Protein AF-A0A1K1T0K4-F1 (afdb_monomer)

pLDDT: mean 79.64, std 15.72, range [30.36, 95.94]

Sequence (184 aa):
MANTVLTMQQIRSILQLLEKGFSYRSIAQELRINRKPVTAYGKRIAESGLSFKELRQLPDAELSKIVYPPTAQAPLPDPERRKALDELIGYMLSELKRTGVTRQLLWEEYKRDNPDGYGYTQFCIFLKAAAKIVNPTMRIVHKPANMVMIDFARDKMSFINKSTENLLNALFWLQFFLLAITAL

Mean predicted aligned error: 16.81 Å

Nearest PDB structures (foldseek):
  1mdm-assembly1_A  TM=4.329E-01  e=1.444E+00  Homo sapiens

Structure (mmCIF, N/CA/C/O backbone):
data_AF-A0A1K1T0K4-F1
#
_entry.id   AF-A0A1K1T0K4-F1
#
loop_
_atom_site.group_PDB
_atom_site.id
_atom_site.type_symbol
_atom_site.label_atom_id
_atom_site.label_alt_id
_atom_site.label_comp_id
_atom_site.label_asym_id
_atom_site.label_entity_id
_atom_site.label_seq_id
_atom_site.pdbx_PDB_ins_code
_atom_site.Cartn_x
_atom_site.Cartn_y
_atom_site.Cartn_z
_atom_site.occupancy
_atom_site.B_iso_or_equiv
_atom_site.auth_seq_id
_atom_site.auth_comp_id
_atom_site.auth_asym_id
_atom_site.auth_atom_id
_atom_site.pdbx_PDB_model_num
ATOM 1 N N . MET A 1 1 ? -9.766 10.930 -1.245 1.00 30.36 1 MET A N 1
ATOM 2 C CA . MET A 1 1 ? -9.506 11.548 0.076 1.00 30.36 1 MET A CA 1
ATOM 3 C C . MET A 1 1 ? -8.658 10.574 0.874 1.00 30.36 1 MET A C 1
ATOM 5 O O . MET A 1 1 ? -9.054 9.420 0.973 1.00 30.36 1 MET A O 1
ATOM 9 N N . ALA A 1 2 ? -7.481 10.979 1.351 1.00 33.22 2 ALA A N 1
ATOM 10 C CA . ALA A 1 2 ? -6.621 10.097 2.135 1.00 33.22 2 ALA A CA 1
ATOM 11 C C . ALA A 1 2 ? -7.288 9.804 3.489 1.00 33.22 2 ALA A C 1
ATOM 13 O O . ALA A 1 2 ? -7.580 10.729 4.244 1.00 33.22 2 ALA A O 1
ATOM 14 N N . ASN A 1 3 ? -7.556 8.531 3.787 1.00 55.25 3 ASN A N 1
ATOM 15 C CA . ASN A 1 3 ? -7.932 8.104 5.133 1.00 55.25 3 ASN A CA 1
ATOM 16 C C . ASN A 1 3 ? -6.690 8.227 6.021 1.00 55.25 3 ASN A C 1
ATOM 18 O O . ASN A 1 3 ? -5.880 7.308 6.093 1.00 55.25 3 ASN A O 1
ATOM 22 N N . THR A 1 4 ? -6.505 9.380 6.661 1.00 65.25 4 THR A N 1
ATOM 23 C CA . THR A 1 4 ? -5.447 9.556 7.657 1.00 65.25 4 THR A CA 1
ATOM 24 C C . THR A 1 4 ? -5.793 8.711 8.878 1.00 65.25 4 THR A C 1
ATOM 26 O O . THR A 1 4 ? -6.743 9.011 9.608 1.00 65.25 4 THR A O 1
ATOM 29 N N . VAL A 1 5 ? -5.050 7.626 9.065 1.00 80.00 5 VAL A N 1
ATOM 30 C CA . VAL A 1 5 ? -5.122 6.780 10.257 1.00 80.00 5 VAL A CA 1
ATOM 31 C C . VAL A 1 5 ? -4.600 7.597 11.446 1.00 80.00 5 VAL A C 1
ATOM 33 O O . VAL A 1 5 ? -3.588 8.283 11.315 1.00 80.00 5 VAL A O 1
ATOM 36 N N . LEU A 1 6 ? -5.315 7.584 12.576 1.00 84.62 6 LEU A N 1
ATOM 37 C CA . LEU A 1 6 ? -4.869 8.287 13.784 1.00 84.62 6 LEU A CA 1
ATOM 38 C C . LEU A 1 6 ? -3.784 7.473 14.476 1.00 84.62 6 LEU A C 1
ATOM 40 O O . LEU A 1 6 ? -3.805 6.247 14.420 1.00 84.62 6 LEU A O 1
ATOM 44 N N . THR A 1 7 ? -2.851 8.147 15.143 1.00 89.56 7 THR A N 1
ATOM 45 C CA . THR A 1 7 ? -1.810 7.452 15.907 1.00 89.56 7 THR A CA 1
ATOM 46 C C . THR A 1 7 ? -2.407 6.778 17.145 1.00 89.56 7 THR A C 1
ATOM 48 O O . THR A 1 7 ? -3.425 7.220 17.683 1.00 89.56 7 THR A O 1
ATOM 51 N N . MET A 1 8 ? -1.751 5.731 17.657 1.00 90.00 8 MET A N 1
ATOM 52 C CA . MET A 1 8 ? -2.208 5.048 18.878 1.00 90.00 8 MET A CA 1
ATOM 53 C C . MET A 1 8 ? -2.276 5.983 20.092 1.00 90.00 8 MET A C 1
ATOM 55 O O . MET A 1 8 ? -3.166 5.851 20.928 1.00 90.00 8 MET A O 1
ATOM 59 N N . GLN A 1 9 ? -1.402 6.991 20.148 1.00 90.31 9 GLN A N 1
ATOM 60 C CA . GLN A 1 9 ? -1.462 8.037 21.170 1.00 90.31 9 GLN A CA 1
ATOM 61 C C . GLN A 1 9 ? -2.759 8.851 21.075 1.00 90.31 9 GLN A C 1
ATOM 63 O O . GLN A 1 9 ? -3.445 9.021 22.079 1.00 90.31 9 GLN A O 1
ATOM 68 N N . GLN A 1 10 ? -3.144 9.286 19.870 1.00 90.81 10 GLN A N 1
ATOM 69 C CA . GLN A 1 10 ? -4.403 10.005 19.654 1.00 90.81 10 GLN A CA 1
ATOM 70 C C . GLN A 1 10 ? -5.616 9.137 20.004 1.00 90.81 10 GLN A C 1
ATOM 72 O O . GLN A 1 10 ? -6.565 9.624 20.613 1.00 90.81 10 GLN A O 1
ATOM 77 N N . ILE A 1 11 ? -5.575 7.846 19.668 1.00 91.06 11 ILE A N 1
ATOM 78 C CA . ILE A 1 11 ? -6.630 6.884 20.014 1.00 91.06 11 ILE A CA 1
ATOM 79 C C . ILE A 1 11 ? -6.764 6.740 21.535 1.00 91.06 11 ILE A C 1
ATOM 81 O O . ILE A 1 11 ? -7.880 6.786 22.053 1.00 91.06 11 ILE A O 1
ATOM 85 N N . ARG A 1 12 ? -5.648 6.642 22.268 1.00 92.06 12 ARG A N 1
ATOM 86 C CA . ARG A 1 12 ? -5.659 6.612 23.739 1.00 92.06 12 ARG A CA 1
ATOM 87 C C . ARG A 1 12 ? -6.231 7.893 24.344 1.00 92.06 12 ARG A C 1
ATOM 89 O O . ARG A 1 12 ? -7.017 7.815 25.284 1.00 92.06 12 ARG A O 1
ATOM 96 N N . SER A 1 13 ? -5.905 9.059 23.787 1.00 92.75 13 SER A N 1
ATOM 97 C CA . SER A 1 13 ? -6.496 10.329 24.228 1.00 92.75 13 SER A CA 1
ATOM 98 C C . SER A 1 13 ? -8.004 10.392 23.962 1.00 92.75 13 SER A C 1
ATOM 100 O O . SER A 1 13 ? -8.753 10.841 24.827 1.00 92.75 13 SER A O 1
ATOM 102 N N . ILE A 1 14 ? -8.471 9.900 22.807 1.00 92.44 14 ILE A N 1
ATOM 103 C CA . ILE A 1 14 ? -9.908 9.778 22.507 1.00 92.44 14 ILE A CA 1
ATOM 104 C C . ILE A 1 14 ? -10.583 8.886 23.552 1.00 92.44 14 ILE A C 1
ATOM 106 O O . ILE A 1 14 ? -11.604 9.277 24.110 1.00 92.44 14 ILE A O 1
ATOM 110 N N . LEU A 1 15 ? -9.999 7.723 23.849 1.00 91.75 15 LEU A N 1
ATOM 111 C CA . LEU A 1 15 ? -10.534 6.780 24.830 1.00 91.75 15 LEU A CA 1
ATOM 112 C C . LEU A 1 15 ? -10.656 7.409 26.224 1.00 91.75 15 LEU A C 1
ATOM 114 O O . LEU A 1 15 ? -11.702 7.300 26.857 1.00 91.75 15 LEU A O 1
ATOM 118 N N . GLN A 1 16 ? -9.627 8.134 26.666 1.00 92.06 16 GLN A N 1
ATOM 119 C CA . GLN A 1 16 ? -9.634 8.824 27.955 1.00 92.06 16 GLN A CA 1
ATOM 120 C C . GLN A 1 16 ? -10.704 9.924 28.033 1.00 92.06 16 GLN A C 1
ATOM 122 O O . GLN A 1 16 ? -11.309 10.131 29.083 1.00 92.06 16 GLN A O 1
ATOM 127 N N . LEU A 1 17 ? -10.939 10.661 26.944 1.00 92.81 17 LEU A N 1
ATOM 128 C CA . LEU A 1 17 ? -11.966 11.704 26.921 1.00 92.81 17 LEU A CA 1
ATOM 129 C C . LEU A 1 17 ? -13.383 11.118 26.834 1.00 92.81 17 LEU A C 1
ATOM 131 O O . LEU A 1 17 ? -14.304 11.678 27.427 1.00 92.81 17 LEU A O 1
ATOM 135 N N . LEU A 1 18 ? -13.556 9.978 26.160 1.00 91.50 18 LEU A N 1
ATOM 136 C CA . LEU A 1 18 ? -14.821 9.239 26.159 1.00 91.50 18 LEU A CA 1
ATOM 137 C C . LEU A 1 18 ? -15.163 8.706 27.553 1.00 91.50 18 LEU A C 1
ATOM 139 O O . LEU A 1 18 ? -16.299 8.861 27.987 1.00 91.50 18 LEU A O 1
ATOM 143 N N . GLU A 1 19 ? -14.178 8.164 28.276 1.00 90.25 19 GLU A N 1
ATOM 144 C CA . GLU A 1 19 ? -14.342 7.717 29.668 1.00 90.25 19 GLU A CA 1
ATOM 145 C C . GLU A 1 19 ? -14.820 8.863 30.581 1.00 90.25 19 GLU A C 1
ATOM 147 O O . GLU A 1 19 ? -15.649 8.662 31.463 1.00 90.25 19 GLU A O 1
ATOM 152 N N . LYS A 1 20 ? -14.354 10.092 30.326 1.00 91.06 20 LYS A N 1
ATOM 153 C CA . LYS A 1 20 ? -14.771 11.305 31.048 1.00 91.06 20 LYS A CA 1
ATOM 154 C C . LYS A 1 20 ? -16.134 11.870 30.609 1.00 91.06 20 LYS A C 1
ATOM 156 O O . LYS A 1 20 ? -16.541 12.909 31.120 1.00 91.06 20 LYS A O 1
ATOM 161 N N . GLY A 1 21 ? -16.823 11.242 29.655 1.00 89.94 21 GLY A N 1
ATOM 162 C CA . GLY A 1 21 ? -18.147 11.670 29.187 1.00 89.94 21 GLY A CA 1
ATOM 163 C C . GLY A 1 21 ? -18.145 12.819 28.171 1.00 89.94 21 GLY A C 1
ATOM 164 O O . GLY A 1 21 ? -19.185 13.439 27.945 1.00 89.94 21 GLY A O 1
ATOM 165 N N . PHE A 1 22 ? -17.010 13.126 27.531 1.00 92.62 22 PHE A N 1
ATOM 166 C CA . PHE A 1 22 ? -16.966 14.168 26.501 1.00 92.62 22 PHE A CA 1
ATOM 167 C C . PHE A 1 22 ? -17.677 13.719 25.218 1.00 92.62 22 PHE A C 1
ATOM 169 O O . PHE A 1 22 ? -17.534 12.589 24.751 1.00 92.62 22 PHE A O 1
ATOM 176 N N . SER A 1 23 ? -18.397 14.646 24.578 1.00 94.00 23 SER A N 1
ATOM 177 C CA . SER A 1 23 ? -19.015 14.383 23.274 1.00 94.00 23 SER A CA 1
ATOM 178 C C . SER A 1 23 ? -17.965 14.263 22.162 1.00 94.00 23 SER A C 1
ATOM 180 O O . SER A 1 23 ? -16.937 14.943 22.189 1.00 94.00 23 SER A O 1
ATOM 182 N N . TYR A 1 24 ? -18.258 13.501 21.100 1.00 93.19 24 TYR A N 1
ATOM 183 C CA . TYR A 1 24 ? -17.362 13.382 19.934 1.00 93.19 24 TYR A CA 1
ATOM 184 C C . TYR A 1 24 ? -16.964 14.737 19.328 1.00 93.19 24 TYR A C 1
ATOM 186 O O . TYR A 1 24 ? -15.874 14.877 18.775 1.00 93.19 24 TYR A O 1
ATOM 194 N N . ARG A 1 25 ? -17.847 15.745 19.417 1.00 92.94 25 ARG A N 1
ATOM 195 C CA . ARG A 1 25 ? -17.560 17.112 18.961 1.00 92.94 25 ARG A CA 1
ATOM 196 C C . ARG A 1 25 ? -16.506 17.780 19.842 1.00 92.94 25 ARG A C 1
ATOM 198 O O . ARG A 1 25 ? -15.573 18.360 19.299 1.00 92.94 25 ARG A O 1
ATOM 205 N N . SER A 1 26 ? -16.652 17.677 21.161 1.00 93.25 26 SER A N 1
ATOM 206 C CA . SER A 1 26 ? -15.704 18.258 22.112 1.00 93.25 26 SER A CA 1
ATOM 207 C C . SER A 1 26 ? -14.331 17.600 21.999 1.00 93.25 26 SER A C 1
ATOM 209 O O . SER A 1 26 ? -13.324 18.291 21.975 1.00 93.25 26 SER A O 1
ATOM 211 N N . ILE A 1 27 ? -14.289 16.275 21.830 1.00 93.56 27 ILE A N 1
ATOM 212 C CA . ILE A 1 27 ? -13.041 15.516 21.656 1.00 93.56 27 ILE A CA 1
ATOM 213 C C . ILE A 1 27 ? -12.293 15.952 20.392 1.00 93.56 27 ILE A C 1
ATOM 215 O O . ILE A 1 27 ? -11.080 16.143 20.414 1.00 93.56 27 ILE A O 1
ATOM 219 N N . ALA A 1 28 ? -13.015 16.126 19.283 1.00 93.88 28 ALA A N 1
ATOM 220 C CA . ALA A 1 28 ? -12.428 16.585 18.028 1.00 93.88 28 ALA A CA 1
ATOM 221 C C . ALA A 1 28 ? -11.815 17.991 18.154 1.00 93.88 28 ALA A C 1
ATOM 223 O O . ALA A 1 28 ? -10.744 18.243 17.603 1.00 93.88 28 ALA A O 1
ATOM 224 N N . GLN A 1 29 ? -12.474 18.887 18.898 1.00 93.50 29 GLN A N 1
ATOM 225 C CA . GLN A 1 29 ? -11.962 20.230 19.176 1.00 93.50 29 GLN A CA 1
ATOM 226 C C . GLN A 1 29 ? -10.725 20.193 20.080 1.00 93.50 29 GLN A C 1
ATOM 228 O O . GLN A 1 29 ? -9.717 20.802 19.730 1.00 93.50 29 GLN A O 1
ATOM 233 N N . GLU A 1 30 ? -10.777 19.429 21.172 1.00 93.44 30 GLU A N 1
ATOM 234 C CA . GLU A 1 30 ? -9.692 19.317 22.154 1.00 93.44 30 GLU A CA 1
ATOM 235 C C . GLU A 1 30 ? -8.409 18.758 21.526 1.00 93.44 30 GLU A C 1
ATOM 237 O O . GLU A 1 30 ? -7.325 19.318 21.670 1.00 93.44 30 GLU A O 1
ATOM 242 N N . LEU A 1 31 ? -8.538 17.678 20.751 1.00 91.50 31 LEU A N 1
ATOM 243 C CA . LEU A 1 31 ? -7.397 17.018 20.118 1.00 91.50 31 LEU A CA 1
ATOM 244 C C . LEU A 1 31 ? -6.979 17.671 18.793 1.00 91.50 31 LEU A C 1
ATOM 246 O O . LEU A 1 31 ? -5.977 17.264 18.209 1.00 91.50 31 LEU A O 1
ATOM 250 N N . ARG A 1 32 ? -7.736 18.665 18.304 1.00 92.12 32 ARG A N 1
ATOM 251 C CA . ARG A 1 32 ? -7.562 19.296 16.981 1.00 92.12 32 ARG A CA 1
ATOM 252 C C . ARG A 1 32 ? -7.540 18.275 15.834 1.00 92.12 32 ARG A C 1
ATOM 254 O O . ARG A 1 32 ? -6.759 18.383 14.891 1.00 92.12 32 ARG A O 1
ATOM 261 N N . ILE A 1 33 ? -8.417 17.274 15.914 1.00 89.69 33 ILE A N 1
ATOM 262 C CA . ILE A 1 33 ? -8.562 16.198 14.923 1.00 89.69 33 ILE A CA 1
ATOM 263 C C . ILE A 1 33 ? -9.910 16.350 14.210 1.00 89.69 33 ILE A C 1
ATOM 265 O O . ILE A 1 33 ? -10.893 16.822 14.778 1.00 89.69 33 ILE A O 1
ATOM 269 N N . ASN A 1 34 ? -9.996 15.913 12.952 1.00 88.50 34 ASN A N 1
ATOM 270 C CA . ASN A 1 34 ? -11.269 15.848 12.236 1.00 88.50 34 ASN A CA 1
ATOM 271 C C . ASN A 1 34 ? -12.310 15.004 13.015 1.00 88.50 34 ASN A C 1
ATOM 273 O O . ASN A 1 34 ? -12.012 13.921 13.513 1.00 88.50 34 ASN A O 1
ATOM 277 N N . ARG A 1 35 ? -13.568 15.457 13.076 1.00 88.38 35 ARG A N 1
ATOM 278 C CA . ARG A 1 35 ? -14.660 14.761 13.784 1.00 88.38 35 ARG A CA 1
ATOM 279 C C . ARG A 1 35 ? -14.962 13.366 13.227 1.00 88.38 35 ARG A C 1
ATOM 281 O O . ARG A 1 35 ? -15.396 12.489 13.975 1.00 88.38 35 ARG A O 1
ATOM 288 N N . LYS A 1 36 ? -14.771 13.157 11.919 1.00 89.56 36 LYS A N 1
ATOM 289 C CA . LYS A 1 36 ? -15.080 11.883 11.246 1.00 89.56 36 LYS A CA 1
ATOM 290 C C . LYS A 1 36 ? -14.335 10.689 11.867 1.00 89.56 36 LYS A C 1
ATOM 292 O O . LYS A 1 36 ? -15.023 9.770 12.309 1.00 89.56 36 LYS A O 1
ATOM 297 N N . PRO A 1 37 ? -12.989 10.685 11.966 1.00 88.31 37 PRO A N 1
ATOM 298 C CA . PRO A 1 37 ? -12.267 9.582 12.596 1.00 88.31 37 PRO A CA 1
ATOM 299 C C . PRO A 1 37 ? -12.617 9.421 14.079 1.00 88.31 37 PRO A C 1
ATOM 301 O O . PRO A 1 37 ? -12.832 8.297 14.508 1.00 88.31 37 PRO A O 1
ATOM 304 N N . VAL A 1 38 ? -12.784 10.510 14.842 1.00 90.62 38 VAL A N 1
ATOM 305 C CA . VAL A 1 38 ? -13.202 10.436 16.260 1.00 90.62 38 VAL A CA 1
ATOM 306 C C . VAL A 1 38 ? -14.530 9.690 16.411 1.00 90.62 38 VAL A C 1
ATOM 308 O O . VAL A 1 38 ? -14.661 8.813 17.258 1.00 90.62 38 VAL A O 1
ATOM 311 N N . THR A 1 39 ? -15.500 9.996 15.546 1.00 90.88 39 THR A N 1
ATOM 312 C CA . THR A 1 39 ? -16.809 9.330 15.546 1.00 90.88 39 THR A CA 1
ATOM 313 C C . THR A 1 39 ? -16.685 7.857 15.147 1.00 90.88 39 THR A C 1
ATOM 315 O O . THR A 1 39 ? -17.318 7.004 15.757 1.00 90.88 39 THR A O 1
ATOM 318 N N . ALA A 1 40 ? -15.865 7.543 14.138 1.00 88.81 40 ALA A N 1
ATOM 319 C CA . ALA A 1 40 ? -15.651 6.171 13.681 1.00 88.81 40 ALA A CA 1
ATOM 320 C C . ALA A 1 40 ? -14.993 5.294 14.760 1.00 88.81 40 ALA A C 1
ATOM 322 O O . ALA A 1 40 ? -15.470 4.196 15.030 1.00 88.81 40 ALA A O 1
ATOM 323 N N . TYR A 1 41 ? -13.938 5.790 15.410 1.00 89.31 41 TYR A N 1
ATOM 324 C CA . TYR A 1 41 ? -13.260 5.064 16.485 1.00 89.31 41 TYR A CA 1
ATOM 325 C C . TYR A 1 41 ? -14.118 4.961 17.743 1.00 89.31 41 TYR A C 1
ATOM 327 O O . TYR A 1 41 ? -14.173 3.898 18.348 1.00 89.31 41 TYR A O 1
ATOM 335 N N . GLY A 1 42 ? -14.845 6.024 18.099 1.00 89.06 42 GLY A N 1
ATOM 336 C CA . GLY A 1 42 ? -15.781 5.995 19.220 1.00 89.06 42 GLY A CA 1
ATOM 337 C C . GLY A 1 42 ? -16.890 4.954 19.047 1.00 89.06 42 GLY A C 1
ATOM 338 O O . GLY A 1 42 ? -17.230 4.271 20.008 1.00 89.06 42 GLY A O 1
ATOM 339 N N . LYS A 1 43 ? -17.410 4.787 17.824 1.00 89.31 43 LYS A N 1
ATOM 340 C CA . LYS A 1 43 ? -18.374 3.723 17.510 1.00 89.31 43 LYS A CA 1
ATOM 341 C C . LYS A 1 43 ? -17.767 2.330 17.648 1.00 89.31 43 LYS A C 1
ATOM 343 O O . LYS A 1 43 ? -18.365 1.498 18.309 1.00 89.31 43 LYS A O 1
ATOM 348 N N . ARG A 1 44 ? -16.562 2.098 17.121 1.00 87.31 44 ARG A N 1
ATOM 349 C CA . ARG A 1 44 ? -15.883 0.794 17.247 1.00 87.31 44 ARG A CA 1
ATOM 350 C C . ARG A 1 44 ? -15.559 0.416 18.684 1.00 87.31 44 ARG A C 1
ATOM 352 O O . ARG A 1 44 ? -15.691 -0.740 19.060 1.00 87.31 44 ARG A O 1
ATOM 359 N N . ILE A 1 45 ? -15.159 1.396 19.492 1.00 88.31 45 ILE A N 1
ATOM 360 C CA . ILE A 1 45 ? -14.953 1.199 20.928 1.00 88.31 45 ILE A CA 1
ATOM 361 C C . ILE A 1 45 ? -16.265 0.748 21.583 1.00 88.31 45 ILE A C 1
ATOM 363 O O . ILE A 1 45 ? -16.258 -0.226 22.327 1.00 88.31 45 ILE A O 1
ATOM 367 N N . ALA A 1 46 ? -17.393 1.385 21.253 1.00 86.50 46 ALA A N 1
ATOM 368 C CA . ALA A 1 46 ? -18.703 0.976 21.762 1.00 86.50 46 ALA A CA 1
ATOM 369 C C . ALA A 1 46 ? -19.147 -0.409 21.244 1.00 86.50 46 ALA A C 1
ATOM 371 O O . ALA A 1 46 ? -19.681 -1.205 22.008 1.00 86.50 46 ALA A O 1
ATOM 372 N N . GLU A 1 47 ? -18.889 -0.718 19.971 1.00 86.38 47 GLU A N 1
ATOM 373 C CA . GLU A 1 47 ? -19.195 -2.011 19.338 1.00 86.38 47 GLU A CA 1
ATOM 374 C C . GLU A 1 47 ? -18.343 -3.163 19.894 1.00 86.38 47 GLU A C 1
ATO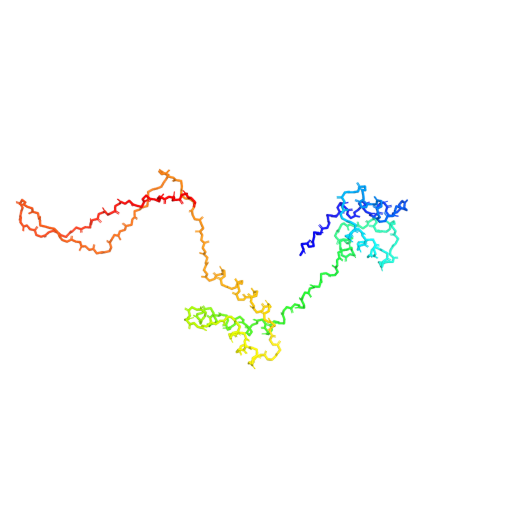M 376 O O . GLU A 1 47 ? -18.771 -4.313 19.840 1.00 86.38 47 GLU A O 1
ATOM 381 N N . SER A 1 48 ? -17.164 -2.876 20.459 1.00 83.88 48 SER A N 1
ATOM 382 C CA . SER A 1 48 ? -16.297 -3.899 21.056 1.00 83.88 48 SER A CA 1
ATOM 383 C C . SER A 1 48 ? -16.888 -4.559 22.307 1.00 83.88 48 SER A C 1
ATOM 385 O O . SER A 1 48 ? -16.440 -5.635 22.689 1.00 83.88 48 SER A O 1
ATOM 387 N N . GLY A 1 49 ? -17.872 -3.922 22.958 1.00 82.38 49 GLY A N 1
ATOM 388 C CA . GLY A 1 49 ? -18.505 -4.421 24.184 1.00 82.38 49 GLY A CA 1
ATOM 389 C C . GLY A 1 49 ? -17.604 -4.423 25.426 1.00 82.38 49 GLY A C 1
ATOM 390 O O . GLY A 1 49 ? -18.067 -4.795 26.501 1.00 82.38 49 GLY A O 1
ATOM 391 N N . LEU A 1 50 ? -16.344 -3.996 25.302 1.00 85.38 50 LEU A N 1
ATOM 392 C CA . LEU A 1 50 ? -15.383 -3.927 26.400 1.00 85.38 50 LEU A CA 1
ATOM 393 C C . LEU A 1 50 ? -15.568 -2.648 27.217 1.00 85.38 50 LEU A C 1
ATOM 395 O O . LEU A 1 50 ? -15.872 -1.574 26.690 1.00 85.38 50 LEU A O 1
ATOM 399 N N . SER A 1 51 ? -15.329 -2.746 28.521 1.00 86.38 51 SER A N 1
ATOM 400 C CA . SER A 1 51 ? -15.336 -1.579 29.396 1.00 86.38 51 SER A CA 1
ATOM 401 C C . SER A 1 51 ? -14.125 -0.677 29.125 1.00 86.38 51 SER A C 1
ATOM 403 O O . SER A 1 51 ? -13.044 -1.127 28.736 1.00 86.38 51 SER A O 1
ATOM 405 N N . PHE A 1 52 ? -14.261 0.626 29.396 1.00 86.00 52 PHE A N 1
ATOM 406 C CA . PHE A 1 52 ? -13.150 1.577 29.246 1.00 86.00 52 PHE A CA 1
ATOM 407 C C . PHE A 1 52 ? -11.913 1.196 30.079 1.00 86.00 52 PHE A C 1
ATOM 409 O O . PHE A 1 52 ? -10.785 1.443 29.649 1.00 86.00 52 PHE A O 1
ATOM 416 N N . LYS A 1 53 ? -12.111 0.553 31.240 1.00 84.81 53 LYS A N 1
ATOM 417 C CA . LYS A 1 53 ? -11.020 0.070 32.098 1.00 84.81 53 LYS A CA 1
ATOM 418 C C . LYS A 1 53 ? -10.225 -1.053 31.436 1.00 84.81 53 LYS A C 1
ATOM 420 O O . LYS A 1 53 ? -8.999 -1.002 31.458 1.00 84.81 53 LYS A O 1
ATOM 425 N N . GLU A 1 54 ? -10.907 -2.018 30.825 1.00 85.56 54 GLU A N 1
ATOM 426 C CA . GLU A 1 54 ? -10.270 -3.130 30.110 1.00 85.56 54 GLU A CA 1
ATOM 427 C C . GLU A 1 54 ? -9.488 -2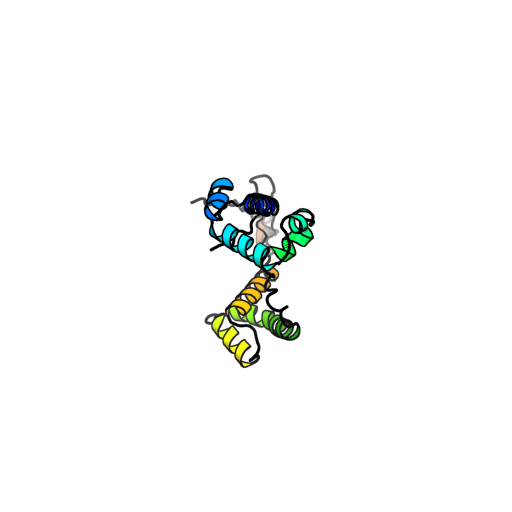.613 28.903 1.00 85.56 54 GLU A C 1
ATOM 429 O O . GLU A 1 54 ? -8.302 -2.896 28.763 1.00 85.56 54 GLU A O 1
ATOM 434 N N . LEU A 1 55 ? -10.102 -1.747 28.091 1.00 85.94 55 LEU A N 1
ATOM 435 C CA . LEU A 1 55 ? -9.459 -1.186 26.901 1.00 85.94 55 LEU A CA 1
ATOM 436 C C . LEU A 1 55 ? -8.192 -0.375 27.211 1.00 85.94 55 LEU A C 1
ATOM 438 O O . LEU A 1 55 ? -7.277 -0.315 26.390 1.00 85.94 55 LEU A O 1
ATOM 442 N N . ARG A 1 56 ? -8.123 0.257 28.387 1.00 85.44 56 ARG A N 1
ATOM 443 C CA . ARG A 1 56 ? -6.958 1.037 28.823 1.00 85.44 56 ARG A CA 1
ATOM 444 C C . ARG A 1 56 ? -5.789 0.163 29.276 1.00 85.44 56 ARG A C 1
ATOM 446 O O . ARG A 1 56 ? -4.645 0.607 29.184 1.00 85.44 56 ARG A O 1
ATOM 453 N N . GLN A 1 57 ? -6.071 -1.040 29.771 1.00 88.12 57 GLN A N 1
ATOM 454 C CA . GLN A 1 57 ? -5.049 -2.008 30.173 1.00 88.12 57 GLN A CA 1
ATOM 455 C C . GLN A 1 57 ? -4.462 -2.764 28.979 1.00 88.12 57 GLN A C 1
ATOM 457 O O . GLN A 1 57 ? -3.367 -3.313 29.092 1.00 88.12 57 GLN A O 1
ATOM 462 N N . LEU A 1 58 ? -5.147 -2.755 27.831 1.00 88.56 58 LEU A N 1
ATOM 463 C CA . LEU A 1 58 ? -4.652 -3.418 26.633 1.00 88.56 58 LEU A CA 1
ATOM 464 C C . LEU A 1 58 ? -3.358 -2.767 26.105 1.00 88.56 58 LEU A C 1
ATOM 466 O O . LEU A 1 58 ? -3.239 -1.531 26.032 1.00 88.56 58 LEU A O 1
ATOM 470 N N . PRO A 1 59 ? -2.390 -3.586 25.657 1.00 90.06 59 PRO A N 1
ATOM 471 C CA . PRO A 1 59 ? -1.246 -3.092 24.911 1.00 90.06 59 PRO A CA 1
ATOM 472 C C . PRO A 1 59 ? -1.700 -2.496 23.571 1.00 90.06 59 PRO A C 1
ATOM 474 O O . PRO A 1 59 ? -2.713 -2.896 22.992 1.00 90.06 59 PRO A O 1
ATOM 477 N N . ASP A 1 60 ? -0.912 -1.564 23.026 1.00 87.62 60 ASP A N 1
ATOM 478 C CA . ASP A 1 60 ? -1.245 -0.876 21.767 1.00 87.62 60 ASP A CA 1
ATOM 479 C C . ASP A 1 60 ? -1.459 -1.853 20.594 1.00 87.62 60 ASP A C 1
ATOM 481 O O . ASP A 1 60 ? -2.289 -1.615 19.715 1.00 87.62 60 ASP A O 1
ATOM 485 N N . ALA A 1 61 ? -0.758 -2.991 20.604 1.00 84.44 61 ALA A N 1
ATOM 48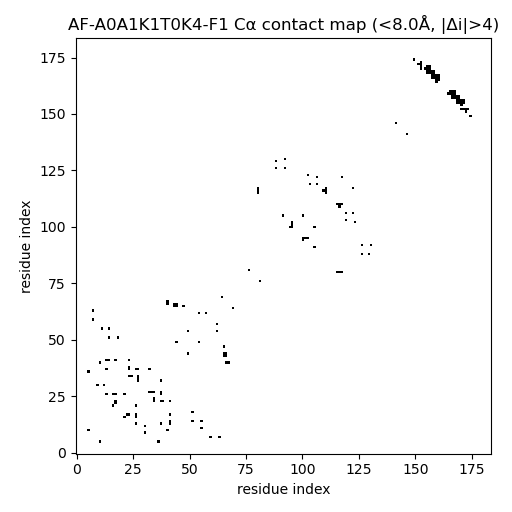6 C CA . ALA A 1 61 ? -0.899 -4.057 19.613 1.00 84.44 61 ALA A CA 1
ATOM 487 C C . ALA A 1 61 ? -2.265 -4.766 19.650 1.00 84.44 61 ALA A C 1
ATOM 489 O O . ALA A 1 61 ? -2.723 -5.261 18.623 1.00 84.44 61 ALA A O 1
ATOM 490 N N . GLU A 1 62 ? -2.927 -4.823 20.803 1.00 85.69 62 GLU A N 1
ATOM 491 C CA . GLU A 1 62 ? -4.254 -5.436 20.938 1.00 85.69 62 GLU A CA 1
ATOM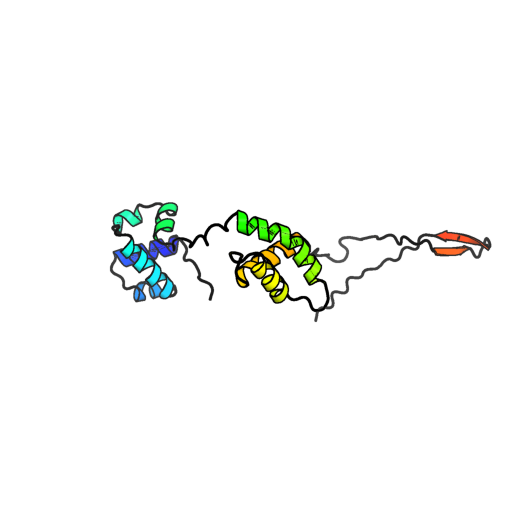 492 C C . GLU A 1 62 ? -5.354 -4.401 20.733 1.00 85.69 62 GLU A C 1
ATOM 494 O O . GLU A 1 62 ? -6.292 -4.639 19.974 1.00 85.69 62 GLU A O 1
ATOM 499 N N . LEU A 1 63 ? -5.181 -3.202 21.298 1.00 87.12 63 LEU A N 1
ATOM 500 C CA . LEU A 1 63 ? -6.107 -2.090 21.097 1.00 87.12 63 LEU A CA 1
ATOM 501 C C . LEU A 1 63 ? -6.233 -1.717 19.611 1.00 87.12 63 LEU A C 1
ATOM 503 O O . LEU A 1 63 ? -7.329 -1.462 19.115 1.00 87.12 63 LEU A O 1
ATOM 507 N N . SER A 1 64 ? -5.121 -1.732 18.873 1.00 87.00 64 SER A N 1
ATOM 508 C CA . SER A 1 64 ? -5.118 -1.475 17.429 1.00 87.00 64 SER A CA 1
ATOM 509 C C . SER A 1 64 ? -5.980 -2.466 16.639 1.00 87.00 64 SER A C 1
ATOM 511 O O . SER A 1 64 ? -6.665 -2.042 15.711 1.00 87.00 64 SER A O 1
ATOM 513 N N . LYS A 1 65 ? -6.022 -3.750 17.020 1.00 83.50 65 LYS A N 1
ATOM 514 C CA . LYS A 1 65 ? -6.859 -4.767 16.352 1.00 83.50 65 LYS A CA 1
ATOM 515 C C . LYS A 1 65 ? -8.356 -4.502 16.516 1.00 83.50 65 LYS A C 1
ATOM 517 O O . LYS A 1 65 ? -9.128 -4.860 15.636 1.00 83.50 65 LYS A O 1
ATOM 522 N N . ILE A 1 66 ? -8.746 -3.882 17.628 1.00 82.94 66 ILE A N 1
ATOM 523 C CA . ILE A 1 66 ? -10.140 -3.548 17.949 1.00 82.94 66 ILE A CA 1
ATOM 524 C C . ILE A 1 66 ? -10.554 -2.242 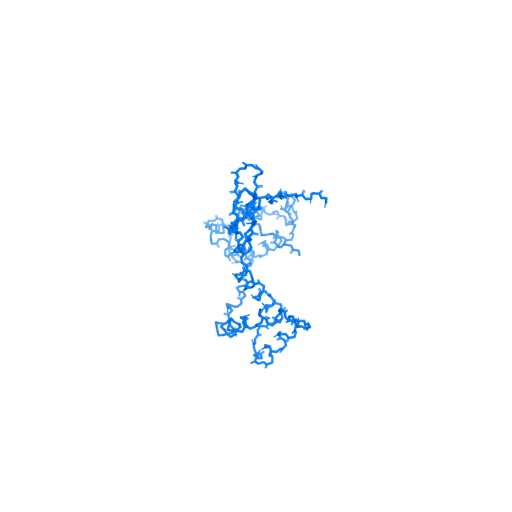17.257 1.00 82.94 66 ILE A C 1
ATOM 526 O O . ILE A 1 66 ? -11.652 -2.115 16.721 1.00 82.94 66 ILE A O 1
ATOM 530 N N . VAL A 1 67 ? -9.674 -1.239 17.298 1.00 83.50 67 VAL A N 1
ATOM 531 C CA . VAL A 1 67 ? -10.014 0.141 16.932 1.00 83.50 67 VAL A CA 1
ATOM 532 C C . VAL A 1 67 ? -9.810 0.413 15.441 1.00 83.50 67 VAL A C 1
ATOM 534 O O . VAL A 1 67 ? -10.584 1.161 14.824 1.00 83.50 67 VAL A O 1
ATOM 537 N N . TYR A 1 68 ? -8.790 -0.178 14.819 1.00 81.50 68 TYR A N 1
ATOM 538 C CA . TYR A 1 68 ? -8.644 -0.072 13.374 1.00 81.50 68 TYR A CA 1
ATOM 539 C C . TYR A 1 68 ? -9.760 -0.836 12.671 1.00 81.50 68 TYR A C 1
ATOM 541 O O . TYR A 1 68 ? -10.341 -1.755 13.247 1.00 81.50 68 TYR A O 1
ATOM 549 N N . PRO A 1 69 ? -10.122 -0.437 11.433 1.00 68.25 69 PRO A N 1
ATOM 550 C CA . PRO A 1 69 ? -10.997 -1.285 10.647 1.00 68.25 69 PRO A CA 1
ATOM 551 C C . PRO A 1 69 ? -10.350 -2.670 10.660 1.00 68.25 69 PRO A C 1
ATOM 553 O O . PRO A 1 69 ? -9.111 -2.713 10.583 1.00 68.25 69 PRO A O 1
ATOM 556 N N . PRO A 1 70 ? -11.127 -3.774 10.688 1.00 61.19 70 PRO A N 1
ATOM 557 C CA . PRO A 1 70 ? -10.615 -5.001 10.109 1.00 61.19 70 PRO A CA 1
ATOM 558 C C . PRO A 1 70 ? -10.024 -4.519 8.805 1.00 61.19 70 PRO A C 1
ATOM 560 O O . PRO A 1 70 ? -10.729 -3.879 8.012 1.00 61.19 70 PRO A O 1
ATOM 563 N N . THR A 1 71 ? -8.701 -4.635 8.663 1.00 53.78 71 THR A N 1
ATOM 564 C CA . THR A 1 71 ? -8.120 -4.406 7.355 1.00 53.78 71 THR A CA 1
ATOM 565 C C . THR A 1 71 ? -8.976 -5.338 6.535 1.00 53.78 71 THR A C 1
ATOM 567 O O . THR A 1 71 ? -9.017 -6.532 6.845 1.00 53.78 71 THR A O 1
ATOM 570 N N . ALA A 1 72 ? -9.795 -4.794 5.632 1.00 46.84 72 ALA A N 1
ATOM 571 C CA . ALA A 1 72 ? -10.309 -5.598 4.559 1.00 46.84 72 ALA A CA 1
ATOM 572 C C . ALA A 1 72 ? -9.000 -6.012 3.913 1.00 46.84 72 ALA A C 1
ATOM 574 O O . ALA A 1 72 ? -8.399 -5.250 3.156 1.00 46.84 72 ALA A O 1
ATOM 575 N N . GLN A 1 73 ? -8.452 -7.126 4.401 1.00 45.00 73 GLN A N 1
ATOM 576 C CA . GLN A 1 73 ? -7.472 -7.912 3.727 1.00 45.00 73 GLN A CA 1
ATOM 577 C C . GLN A 1 73 ? -8.261 -8.156 2.468 1.00 45.00 73 GLN A C 1
ATOM 579 O O . GLN A 1 73 ? -9.222 -8.927 2.481 1.00 45.00 73 GLN A O 1
ATOM 584 N N . ALA A 1 74 ? -8.010 -7.310 1.461 1.00 49.69 74 ALA A N 1
ATOM 585 C CA . ALA A 1 74 ? -8.526 -7.536 0.136 1.00 49.69 74 ALA A CA 1
ATOM 586 C C . ALA A 1 74 ? -8.249 -9.020 -0.057 1.00 49.69 74 ALA A C 1
ATOM 588 O O . ALA A 1 74 ? -7.090 -9.385 0.193 1.00 49.69 74 ALA A O 1
ATOM 589 N N . PRO A 1 75 ? -9.300 -9.843 -0.260 1.00 50.53 75 PRO A N 1
ATOM 590 C CA . PRO A 1 75 ? -9.206 -11.289 -0.132 1.00 50.53 75 PRO A CA 1
ATOM 591 C C . PRO A 1 75 ? -7.885 -11.696 -0.743 1.00 50.53 75 PRO A C 1
ATOM 593 O O . PRO A 1 75 ? -7.623 -11.268 -1.875 1.00 50.53 75 PRO A O 1
ATOM 596 N N . LEU A 1 76 ? -7.022 -12.317 0.082 1.00 55.84 76 LEU A N 1
ATOM 597 C CA . LEU A 1 76 ? -5.654 -12.675 -0.295 1.00 55.84 76 LEU A CA 1
ATOM 598 C C . LEU A 1 76 ? -5.724 -13.117 -1.749 1.00 55.84 76 LEU A C 1
ATOM 600 O O . LEU A 1 76 ? -6.525 -14.016 -2.017 1.00 55.84 76 LEU A O 1
ATOM 604 N N . PRO A 1 77 ? -5.054 -12.397 -2.675 1.00 59.44 77 PRO A N 1
ATOM 605 C CA . PRO A 1 77 ? -5.285 -12.590 -4.093 1.00 59.44 77 PRO A CA 1
ATOM 606 C C . PRO A 1 77 ? -5.166 -14.076 -4.356 1.00 59.44 77 PRO A C 1
ATOM 608 O O . PRO A 1 77 ? -4.128 -14.657 -4.038 1.00 59.44 77 PRO A O 1
ATOM 611 N N . ASP A 1 78 ? -6.271 -14.661 -4.817 1.00 75.38 78 ASP A N 1
ATOM 612 C CA . ASP A 1 78 ? -6.384 -16.085 -5.082 1.00 75.38 78 ASP A CA 1
ATOM 613 C C . ASP A 1 78 ? -5.098 -16.523 -5.801 1.00 75.38 78 ASP A C 1
ATOM 615 O O . ASP A 1 78 ? -4.772 -15.950 -6.853 1.00 75.38 78 ASP A O 1
ATOM 619 N N . PRO A 1 79 ? -4.290 -17.407 -5.186 1.00 78.12 79 PRO A N 1
ATOM 620 C CA . PRO A 1 79 ? -2.936 -17.668 -5.648 1.00 78.12 79 PRO A CA 1
ATOM 621 C C . PRO A 1 79 ? -2.926 -18.191 -7.084 1.00 78.12 79 PRO A C 1
ATOM 623 O O . PRO A 1 79 ? -1.984 -17.904 -7.820 1.00 78.12 79 PRO A O 1
ATOM 626 N N . GLU A 1 80 ? -3.982 -18.883 -7.512 1.00 83.00 80 GLU A N 1
ATOM 627 C CA . GLU A 1 80 ? -4.131 -19.352 -8.889 1.00 83.00 80 GLU A CA 1
ATOM 628 C C . GLU A 1 80 ? -4.419 -18.192 -9.841 1.00 83.00 80 GLU A C 1
ATOM 630 O O . GLU A 1 80 ? -3.720 -18.006 -10.837 1.00 83.00 80 GLU A O 1
ATOM 635 N N . ARG A 1 81 ? -5.361 -17.316 -9.477 1.00 84.88 81 ARG A N 1
ATOM 636 C CA . ARG A 1 81 ? -5.681 -16.107 -10.249 1.00 84.88 81 ARG A CA 1
ATOM 637 C C . ARG A 1 81 ? -4.486 -15.177 -10.390 1.00 84.88 81 ARG A C 1
ATOM 639 O O . ARG A 1 81 ? -4.323 -14.512 -11.414 1.00 84.88 81 ARG A O 1
ATOM 646 N N . ARG A 1 82 ? -3.662 -15.082 -9.341 1.00 86.38 82 ARG A N 1
ATOM 647 C CA . ARG A 1 82 ? -2.444 -14.276 -9.368 1.00 86.38 82 ARG A CA 1
ATOM 648 C C . ARG A 1 82 ? -1.395 -14.872 -10.304 1.00 86.38 82 ARG A C 1
ATOM 650 O O . ARG A 1 82 ? -0.869 -14.125 -11.122 1.00 86.38 82 ARG A O 1
ATOM 657 N N . LYS A 1 83 ? -1.153 -16.183 -10.230 1.00 86.81 83 LYS A N 1
ATOM 658 C CA . LYS A 1 83 ? -0.234 -16.884 -11.139 1.00 86.81 83 LYS A CA 1
ATOM 659 C C . LYS A 1 83 ? -0.643 -16.726 -12.603 1.00 86.81 83 LYS A C 1
ATOM 661 O O . LYS A 1 83 ? 0.187 -16.318 -13.404 1.00 86.81 83 LYS A O 1
ATOM 666 N N . ALA A 1 84 ? -1.924 -16.930 -12.918 1.00 87.50 84 ALA A N 1
ATOM 667 C CA . ALA A 1 84 ? -2.445 -16.782 -14.278 1.00 87.50 84 ALA A CA 1
ATOM 668 C C . ALA A 1 84 ? -2.205 -15.375 -14.855 1.00 87.50 84 ALA A C 1
ATOM 670 O O . ALA A 1 84 ? -1.862 -15.222 -16.024 1.00 87.50 84 ALA A O 1
ATOM 671 N N . LEU A 1 85 ? -2.345 -14.325 -14.034 1.00 90.25 85 LEU A N 1
ATOM 672 C CA . LEU A 1 85 ? -1.994 -12.972 -14.464 1.00 90.25 85 LEU A CA 1
ATOM 673 C C . LEU A 1 85 ? -0.477 -12.809 -14.634 1.00 90.25 85 LEU A C 1
ATOM 675 O O . LEU A 1 85 ? -0.047 -12.251 -15.638 1.00 90.25 85 LEU A O 1
ATOM 679 N N . ASP A 1 86 ? 0.324 -13.267 -13.669 1.00 88.75 86 ASP A N 1
ATOM 680 C CA . ASP A 1 86 ? 1.781 -13.090 -13.677 1.00 88.75 86 ASP A CA 1
ATOM 681 C C . ASP A 1 86 ? 2.449 -13.762 -14.897 1.00 88.75 86 ASP A C 1
ATOM 683 O O . ASP A 1 86 ? 3.387 -13.196 -15.460 1.00 88.75 86 ASP A O 1
ATOM 687 N N . GLU A 1 87 ? 1.926 -14.898 -15.370 1.00 90.38 87 GLU A N 1
ATOM 688 C CA . GLU A 1 87 ? 2.372 -15.558 -16.610 1.00 90.38 87 GLU A CA 1
ATOM 689 C C . GLU A 1 87 ? 2.127 -14.693 -17.861 1.00 90.38 87 GLU A C 1
ATOM 691 O O . GLU A 1 87 ? 2.961 -14.640 -18.767 1.00 90.38 87 GLU A O 1
ATOM 696 N N . LEU A 1 88 ? 1.018 -13.948 -17.891 1.00 91.44 88 LEU A N 1
ATOM 697 C CA . LEU A 1 88 ? 0.635 -13.086 -19.013 1.00 91.44 88 LEU A CA 1
ATOM 698 C C . LEU A 1 88 ? 1.286 -11.696 -18.967 1.00 91.44 88 LEU A C 1
ATOM 700 O O . LEU A 1 88 ? 1.362 -11.013 -19.992 1.00 91.44 88 LEU A O 1
ATOM 704 N N . ILE A 1 89 ? 1.780 -11.257 -17.804 1.00 91.25 89 ILE A N 1
ATOM 705 C CA . ILE A 1 89 ? 2.354 -9.915 -17.613 1.00 91.25 89 ILE A CA 1
ATOM 706 C C . ILE A 1 89 ? 3.496 -9.636 -18.596 1.00 91.25 89 ILE A C 1
ATOM 708 O O . ILE A 1 89 ? 3.574 -8.529 -19.132 1.00 91.25 89 ILE A O 1
ATOM 712 N N . GLY A 1 90 ? 4.372 -10.613 -18.848 1.00 90.44 90 GLY A N 1
ATOM 713 C CA . GLY A 1 90 ? 5.493 -10.445 -19.779 1.00 90.44 90 GLY A CA 1
ATOM 714 C C . GLY A 1 90 ? 5.021 -10.096 -21.192 1.00 90.44 90 GLY A C 1
ATOM 715 O O . GLY A 1 90 ? 5.478 -9.109 -21.772 1.00 90.44 90 GLY A O 1
ATOM 716 N N . TYR A 1 91 ? 4.044 -10.854 -21.693 1.00 92.25 91 TYR A N 1
ATOM 717 C CA . TYR A 1 91 ? 3.398 -10.626 -22.985 1.00 92.25 91 TYR A CA 1
ATOM 718 C C . TYR A 1 91 ? 2.684 -9.267 -23.036 1.00 92.25 91 TYR A C 1
ATOM 720 O O . TYR A 1 91 ? 2.880 -8.484 -23.962 1.00 92.25 91 TYR A O 1
ATOM 728 N N . MET A 1 92 ? 1.916 -8.927 -22.000 1.00 93.25 92 MET A N 1
ATOM 729 C CA . MET A 1 92 ? 1.182 -7.659 -21.947 1.00 93.25 92 MET A CA 1
ATOM 730 C C . MET A 1 92 ? 2.116 -6.444 -21.954 1.00 93.25 92 MET A C 1
ATOM 732 O O . MET A 1 92 ? 1.821 -5.432 -22.590 1.00 93.25 92 MET A O 1
ATOM 736 N N . LEU A 1 93 ? 3.260 -6.522 -21.264 1.00 91.50 93 LEU A N 1
ATOM 737 C CA . LEU A 1 93 ? 4.251 -5.446 -21.253 1.00 91.50 93 LEU A CA 1
ATOM 738 C C . LEU A 1 93 ? 4.960 -5.277 -22.603 1.00 91.50 93 LEU A C 1
ATOM 740 O O . LEU A 1 93 ? 5.327 -4.148 -22.937 1.00 91.50 93 LEU A O 1
ATOM 744 N N . SER A 1 94 ? 5.169 -6.350 -23.376 1.00 90.75 94 SER A N 1
ATOM 745 C CA . SER A 1 94 ? 5.703 -6.228 -24.738 1.00 90.75 94 SER A CA 1
ATOM 746 C C . SER A 1 94 ? 4.657 -5.688 -25.707 1.00 90.75 94 SER A C 1
ATOM 748 O O . SER A 1 94 ? 4.966 -4.794 -26.493 1.00 90.75 94 SER A O 1
ATOM 750 N N . GLU A 1 95 ? 3.417 -6.161 -25.606 1.00 92.31 95 GLU A N 1
ATOM 751 C CA . GLU A 1 95 ? 2.314 -5.758 -26.479 1.00 92.31 95 GLU A CA 1
ATOM 752 C C . GLU A 1 95 ? 1.945 -4.278 -26.282 1.00 92.31 95 GLU A C 1
ATOM 754 O O . GLU A 1 95 ? 1.736 -3.556 -27.254 1.00 92.31 95 GLU A O 1
ATOM 759 N N . LEU A 1 96 ? 2.019 -3.760 -25.047 1.00 91.56 96 LEU A N 1
ATOM 760 C CA . LEU A 1 96 ? 1.836 -2.330 -24.750 1.00 91.56 96 LEU A CA 1
ATOM 761 C C . LEU A 1 96 ? 2.856 -1.393 -25.423 1.00 91.56 96 LEU A C 1
ATOM 763 O O . LEU A 1 96 ? 2.663 -0.177 -25.389 1.00 91.56 96 LEU A O 1
ATOM 767 N N . LYS A 1 97 ? 3.949 -1.910 -25.999 1.00 87.88 97 LYS A N 1
ATOM 768 C CA . LYS A 1 97 ? 4.907 -1.098 -26.771 1.00 87.88 97 LYS A CA 1
ATOM 769 C C . LYS A 1 97 ? 4.470 -0.898 -28.225 1.00 87.88 97 LYS A C 1
ATOM 771 O O . LYS A 1 97 ? 5.043 -0.050 -28.907 1.00 87.88 97 LYS A O 1
ATOM 776 N N . ARG A 1 98 ? 3.499 -1.674 -28.716 1.00 90.50 98 ARG A N 1
ATOM 777 C CA . ARG A 1 98 ? 2.999 -1.590 -30.092 1.00 90.50 98 ARG A CA 1
ATOM 778 C C . ARG A 1 98 ? 1.989 -0.455 -30.234 1.00 90.50 98 ARG A C 1
ATOM 780 O O . ARG A 1 98 ? 1.240 -0.130 -29.315 1.00 90.50 98 ARG A O 1
ATOM 787 N N . THR A 1 99 ? 1.962 0.155 -31.412 1.00 88.88 99 THR A N 1
ATOM 788 C CA . THR A 1 99 ? 1.015 1.222 -31.741 1.00 88.88 99 THR A CA 1
ATOM 789 C C . THR A 1 99 ? -0.418 0.686 -31.768 1.00 88.88 99 THR A C 1
ATOM 791 O O . THR A 1 99 ? -0.691 -0.356 -32.354 1.00 88.88 99 THR A O 1
ATOM 794 N N . GLY A 1 100 ? -1.343 1.402 -31.122 1.00 87.62 100 GLY A N 1
ATOM 795 C CA . GLY A 1 100 ? -2.770 1.048 -31.087 1.00 87.62 100 GLY A CA 1
ATOM 796 C C . GLY A 1 100 ? -3.188 0.074 -29.978 1.00 87.62 100 GLY A C 1
ATOM 797 O O . GLY A 1 100 ? -4.384 -0.094 -29.757 1.00 87.62 100 GLY A O 1
ATOM 798 N N . VAL A 1 101 ? -2.247 -0.515 -29.231 1.00 93.06 101 VAL A N 1
ATOM 799 C CA . VAL A 1 101 ? -2.569 -1.402 -28.102 1.00 93.06 101 VAL A CA 1
ATOM 800 C C . VAL A 1 101 ? -2.871 -0.579 -26.851 1.00 93.06 101 VAL A C 1
ATOM 802 O O . VAL A 1 101 ? -2.096 0.292 -26.450 1.00 93.06 101 VAL A O 1
ATOM 805 N N . THR A 1 102 ? -3.993 -0.875 -26.192 1.00 93.38 102 THR A N 1
ATOM 806 C CA . THR A 1 102 ? -4.389 -0.220 -24.938 1.00 93.38 102 THR A CA 1
ATOM 807 C C . THR A 1 102 ? -4.467 -1.219 -23.787 1.00 93.38 102 THR A C 1
ATOM 809 O O . THR A 1 102 ? -4.701 -2.410 -23.978 1.00 93.38 102 THR A O 1
ATOM 812 N N . ARG A 1 103 ? -4.317 -0.727 -22.549 1.00 93.69 103 ARG A N 1
ATOM 813 C CA . ARG A 1 103 ? -4.508 -1.558 -21.344 1.00 93.69 103 ARG A CA 1
ATOM 814 C C . ARG A 1 103 ? -5.916 -2.130 -21.243 1.00 93.69 103 ARG A C 1
ATOM 816 O O . ARG A 1 103 ? -6.084 -3.187 -20.652 1.00 93.69 103 ARG A O 1
ATOM 823 N N . GLN A 1 104 ? -6.905 -1.405 -21.762 1.00 94.56 104 GLN A N 1
ATOM 824 C CA . GLN A 1 104 ? -8.286 -1.858 -21.773 1.00 94.56 104 GLN A CA 1
ATOM 825 C C . GLN A 1 104 ? -8.450 -3.058 -22.706 1.00 94.56 104 GLN A C 1
ATOM 827 O O . GLN A 1 104 ? -8.987 -4.067 -22.272 1.00 94.56 104 GLN A O 1
ATOM 832 N N . LEU A 1 105 ? -7.894 -2.985 -23.917 1.00 94.31 105 LEU A N 1
ATOM 833 C CA . LEU A 1 105 ? -7.921 -4.086 -24.881 1.00 94.31 105 LEU A CA 1
ATOM 834 C C . LEU A 1 105 ? -7.259 -5.358 -24.320 1.00 94.31 105 LEU A C 1
ATOM 836 O O . LEU A 1 105 ? -7.869 -6.420 -24.310 1.00 94.31 105 LEU A O 1
ATOM 840 N N . LEU A 1 106 ? -6.065 -5.233 -23.733 1.00 94.69 106 LEU A N 1
ATOM 841 C CA . LEU A 1 106 ? -5.383 -6.369 -23.093 1.00 94.69 106 LEU A CA 1
ATOM 842 C C . LEU A 1 106 ? -6.144 -6.926 -21.881 1.00 94.69 106 LEU A C 1
ATOM 844 O O . LEU A 1 106 ? -6.066 -8.115 -21.581 1.00 94.69 106 LEU A O 1
ATOM 848 N N . TRP A 1 107 ? -6.865 -6.070 -21.153 1.00 95.94 107 TRP A N 1
ATOM 849 C CA . TRP A 1 107 ? -7.712 -6.514 -20.052 1.00 95.94 107 TRP A CA 1
ATOM 850 C C . TRP A 1 107 ? -8.953 -7.261 -20.552 1.00 95.94 107 TRP A C 1
ATOM 852 O O . TRP A 1 107 ? -9.333 -8.255 -19.940 1.00 95.94 107 TRP A O 1
ATOM 862 N N . GLU A 1 108 ? -9.571 -6.812 -21.645 1.00 94.44 108 GLU A N 1
ATOM 863 C CA . GLU A 1 108 ? -10.712 -7.488 -22.271 1.00 94.44 108 GLU A CA 1
ATOM 864 C C . GLU A 1 108 ? -10.318 -8.890 -22.759 1.00 94.44 108 GLU A C 1
ATOM 866 O O . GLU A 1 108 ? -11.023 -9.856 -22.467 1.00 94.44 108 GLU A O 1
ATOM 871 N N . GLU A 1 109 ? -9.150 -9.029 -23.393 1.00 93.25 109 GLU A N 1
ATOM 872 C CA . GLU A 1 109 ? -8.573 -10.326 -23.778 1.00 93.25 109 GLU A CA 1
ATOM 873 C C . GLU A 1 109 ? -8.327 -11.225 -22.558 1.00 93.25 109 GLU A C 1
ATOM 875 O O . GLU A 1 109 ? -8.812 -12.355 -22.503 1.00 93.25 109 GLU A O 1
ATOM 880 N N . TYR A 1 110 ? -7.659 -10.695 -21.528 1.00 93.44 110 TYR A N 1
ATOM 881 C CA . TYR A 1 110 ? -7.432 -11.409 -20.270 1.00 93.44 110 TYR A CA 1
ATOM 882 C C . TYR A 1 110 ? -8.738 -11.886 -19.628 1.00 93.44 110 TYR A C 1
ATOM 884 O O . TYR A 1 110 ? -8.813 -13.015 -19.146 1.00 93.44 110 TYR A O 1
ATOM 892 N N . LYS A 1 111 ? -9.765 -11.031 -19.606 1.00 93.25 111 LYS A N 1
ATOM 893 C CA . LYS A 1 111 ? -11.045 -11.308 -18.949 1.00 93.25 111 LYS A CA 1
ATOM 894 C C . LYS A 1 111 ? -11.892 -12.312 -19.727 1.00 93.25 111 LYS A C 1
ATOM 896 O O . LYS A 1 111 ? -12.651 -13.051 -19.104 1.00 93.25 111 LYS A O 1
ATOM 901 N N . ARG A 1 112 ? -11.747 -12.364 -21.054 1.00 92.44 112 ARG A N 1
ATOM 902 C CA . ARG A 1 112 ? -12.377 -13.383 -21.901 1.00 92.44 112 ARG A CA 1
ATOM 903 C C . ARG A 1 112 ? -11.860 -14.780 -21.564 1.00 92.44 112 ARG A C 1
ATOM 905 O O . ARG A 1 112 ? -12.659 -15.699 -21.420 1.00 92.44 112 ARG A O 1
ATOM 912 N N . ASP A 1 113 ? -10.549 -14.907 -21.391 1.00 90.00 113 ASP A N 1
ATOM 913 C CA . ASP A 1 113 ? -9.908 -16.198 -21.129 1.00 90.00 113 ASP A CA 1
ATOM 914 C C . ASP A 1 113 ? -9.912 -16.542 -19.623 1.00 90.00 113 ASP A C 1
ATOM 916 O O . ASP A 1 113 ? -9.770 -17.699 -19.239 1.00 90.00 113 ASP A O 1
ATOM 920 N N . ASN A 1 114 ? -10.144 -15.543 -18.759 1.00 88.88 114 ASN A N 1
ATOM 921 C CA . ASN A 1 114 ? -10.255 -15.685 -17.306 1.00 88.88 114 ASN A CA 1
ATOM 922 C C . ASN A 1 114 ? -11.544 -15.015 -16.790 1.00 88.88 114 ASN A C 1
ATOM 924 O O . ASN A 1 114 ? -11.478 -13.903 -16.246 1.00 88.88 114 ASN A O 1
ATOM 928 N N . PRO A 1 115 ? -12.716 -15.673 -16.890 1.00 87.50 115 PRO A N 1
ATOM 929 C CA . PRO A 1 115 ? -13.993 -15.106 -16.447 1.00 87.50 115 PRO A CA 1
ATOM 930 C C . PRO A 1 115 ? -13.989 -14.676 -14.974 1.00 87.50 115 PRO A C 1
ATOM 932 O O . PRO A 1 115 ? -14.513 -13.613 -14.641 1.00 87.50 115 PRO A O 1
ATOM 935 N N . ASP A 1 116 ? -13.281 -15.407 -14.109 1.00 87.69 116 ASP A N 1
ATOM 936 C CA . ASP A 1 116 ? -13.097 -15.081 -12.685 1.00 87.69 116 ASP A CA 1
ATOM 937 C C . ASP A 1 116 ? -11.861 -14.204 -12.403 1.00 87.69 116 ASP A C 1
ATOM 939 O O . ASP A 1 116 ? -11.538 -13.891 -11.256 1.00 87.69 116 ASP A O 1
ATOM 943 N N . GLY A 1 117 ? -11.175 -13.752 -13.455 1.00 86.94 117 GLY A N 1
ATOM 944 C CA . GLY A 1 117 ? -9.974 -12.925 -13.391 1.00 86.94 117 GLY A CA 1
ATOM 945 C C . GLY A 1 117 ? -10.190 -11.541 -12.769 1.00 86.94 117 GLY A C 1
ATOM 946 O O . GLY A 1 117 ? -11.313 -11.094 -12.512 1.00 86.94 117 GLY A O 1
ATOM 947 N N . TYR A 1 118 ? -9.095 -10.822 -12.535 1.00 90.88 118 TYR A N 1
ATOM 948 C CA . TYR A 1 118 ? -9.122 -9.489 -11.929 1.00 90.88 118 TYR A CA 1
ATOM 949 C C . TYR A 1 118 ? -9.952 -8.466 -12.721 1.00 90.88 118 TYR A C 1
ATOM 951 O O . TYR A 1 118 ? -9.941 -8.419 -13.954 1.00 90.88 118 TYR A O 1
ATOM 959 N N . GLY A 1 119 ? -10.643 -7.586 -11.992 1.00 90.62 119 GLY A N 1
ATOM 960 C CA . GLY A 1 119 ? -11.282 -6.413 -12.587 1.00 90.62 119 GLY A CA 1
ATOM 961 C C . GLY A 1 119 ? -10.250 -5.406 -13.106 1.00 90.62 119 GLY A C 1
ATOM 962 O O . GLY A 1 119 ? -9.101 -5.392 -12.657 1.00 90.62 119 GLY A O 1
ATOM 963 N N . TYR A 1 120 ? -10.672 -4.522 -14.013 1.00 92.50 120 TYR A N 1
ATOM 964 C CA . TYR A 1 120 ? -9.789 -3.586 -14.724 1.00 92.50 120 TYR A CA 1
ATOM 965 C C . TYR A 1 120 ? -8.860 -2.777 -13.802 1.00 92.50 120 TYR A C 1
ATOM 967 O O . TYR A 1 120 ? -7.666 -2.624 -14.069 1.00 92.50 120 TYR A O 1
ATOM 975 N N . THR A 1 121 ? -9.378 -2.289 -12.671 1.00 90.69 121 THR A N 1
ATOM 976 C CA . THR A 1 121 ? -8.589 -1.512 -11.706 1.00 90.69 121 THR A CA 1
ATOM 977 C C . THR A 1 121 ? -7.459 -2.336 -11.090 1.00 90.69 121 THR A C 1
ATOM 979 O O . THR A 1 121 ? -6.322 -1.871 -11.035 1.00 90.69 121 THR A O 1
ATOM 982 N N . GLN A 1 122 ? -7.751 -3.563 -10.647 1.00 90.12 122 GLN A N 1
ATOM 983 C CA . GLN A 1 122 ? -6.758 -4.465 -10.055 1.00 90.12 122 GLN A CA 1
ATOM 984 C C . GLN A 1 122 ? -5.723 -4.895 -11.097 1.00 90.12 122 GLN A C 1
ATOM 986 O O . GLN A 1 122 ? -4.525 -4.826 -10.831 1.00 90.12 122 GLN A O 1
ATOM 991 N N . PHE A 1 123 ? -6.178 -5.231 -12.305 1.00 92.81 123 PHE A N 1
ATOM 992 C CA . PHE A 1 123 ? -5.319 -5.521 -13.449 1.00 92.81 123 PHE A CA 1
ATOM 993 C C . PHE A 1 123 ? -4.305 -4.393 -13.702 1.00 92.81 123 PHE A C 1
ATOM 995 O O . PHE A 1 123 ? -3.097 -4.626 -13.730 1.00 92.81 123 PHE A O 1
ATOM 1002 N N . CYS A 1 124 ? -4.773 -3.142 -13.785 1.00 91.88 124 CYS A N 1
ATOM 1003 C CA . CYS A 1 124 ? -3.898 -1.986 -13.988 1.00 91.88 124 CYS A CA 1
ATOM 1004 C C . CYS A 1 124 ? -2.896 -1.783 -12.841 1.00 91.88 124 CYS A C 1
ATOM 1006 O O . CYS A 1 124 ? -1.766 -1.357 -13.089 1.00 91.88 124 CYS A O 1
ATOM 1008 N N . ILE A 1 125 ? -3.292 -2.062 -11.592 1.00 91.44 125 ILE A N 1
ATOM 1009 C CA . ILE A 1 125 ? -2.398 -1.979 -10.427 1.00 91.44 125 ILE A CA 1
ATOM 1010 C C . ILE A 1 125 ? -1.257 -2.991 -10.565 1.00 91.44 125 ILE A C 1
ATOM 1012 O O . ILE A 1 125 ? -0.092 -2.606 -10.429 1.00 91.44 125 ILE A O 1
ATOM 1016 N N . PHE A 1 126 ? -1.570 -4.251 -10.870 1.00 90.62 126 PHE A N 1
ATOM 1017 C CA . PHE A 1 126 ? -0.567 -5.306 -11.021 1.00 90.62 126 PHE A CA 1
ATOM 1018 C C . PHE A 1 126 ? 0.352 -5.064 -12.216 1.00 90.62 126 PHE A C 1
ATOM 1020 O O . PHE A 1 126 ? 1.572 -5.108 -12.062 1.00 90.62 126 PHE A O 1
ATOM 1027 N N . LEU A 1 127 ? -0.204 -4.684 -13.367 1.00 91.12 127 LEU A N 1
ATOM 1028 C CA . LEU A 1 127 ? 0.578 -4.383 -14.564 1.00 91.12 127 LEU A CA 1
ATOM 1029 C C . LEU A 1 127 ? 1.539 -3.203 -14.340 1.00 91.12 127 LEU A C 1
ATOM 1031 O O . LEU A 1 127 ? 2.696 -3.238 -14.756 1.00 91.12 127 LEU A O 1
ATOM 1035 N N . LYS A 1 128 ? 1.096 -2.164 -13.618 1.00 89.25 128 LYS A N 1
ATOM 1036 C CA . LYS A 1 128 ? 1.951 -1.028 -13.241 1.00 89.25 128 LYS A CA 1
ATOM 1037 C C . LYS A 1 128 ? 3.047 -1.431 -12.255 1.00 89.25 128 LYS A C 1
ATOM 1039 O O . LYS A 1 128 ? 4.157 -0.910 -12.349 1.00 89.25 128 LYS A O 1
ATOM 1044 N N . ALA A 1 129 ? 2.743 -2.306 -11.297 1.00 88.25 129 ALA A N 1
ATOM 1045 C CA . ALA A 1 129 ? 3.734 -2.817 -10.356 1.00 88.25 129 ALA A CA 1
ATOM 1046 C C . ALA A 1 129 ? 4.813 -3.633 -11.084 1.00 88.25 129 ALA A C 1
ATOM 1048 O O . ALA A 1 129 ? 5.997 -3.385 -10.871 1.00 88.25 129 ALA A O 1
ATOM 1049 N N . ALA A 1 130 ? 4.416 -4.511 -12.007 1.00 87.06 130 ALA A N 1
ATOM 1050 C CA . ALA A 1 130 ? 5.343 -5.291 -12.818 1.00 87.06 130 ALA A CA 1
ATOM 1051 C C . ALA A 1 130 ? 6.211 -4.419 -13.739 1.00 87.06 130 ALA A C 1
ATOM 1053 O O . ALA A 1 130 ? 7.423 -4.605 -13.799 1.00 87.06 130 ALA A O 1
ATOM 1054 N N . ALA A 1 131 ? 5.633 -3.399 -14.384 1.00 85.62 131 ALA A N 1
ATOM 1055 C CA . ALA A 1 131 ? 6.384 -2.483 -15.246 1.00 85.62 131 ALA A CA 1
ATOM 1056 C C . ALA A 1 131 ? 7.546 -1.775 -14.518 1.00 85.62 131 ALA A C 1
ATOM 1058 O O . ALA A 1 131 ? 8.589 -1.522 -15.120 1.00 85.62 131 ALA A O 1
ATOM 1059 N N . LYS A 1 132 ? 7.388 -1.470 -13.221 1.00 81.44 132 LYS A N 1
ATOM 1060 C CA . LYS A 1 132 ? 8.452 -0.860 -12.402 1.00 81.44 132 LYS A CA 1
ATOM 1061 C C . LYS A 1 132 ? 9.629 -1.799 -12.148 1.00 81.44 132 LYS A C 1
ATOM 1063 O O . LYS A 1 132 ? 10.744 -1.321 -11.985 1.00 81.44 132 LYS A O 1
ATOM 1068 N N . ILE A 1 133 ? 9.371 -3.103 -12.075 1.00 77.56 133 ILE A N 1
ATOM 1069 C CA . ILE A 1 133 ? 10.403 -4.120 -11.846 1.00 77.56 133 ILE A CA 1
ATOM 1070 C C . ILE A 1 133 ? 11.231 -4.306 -13.120 1.00 77.56 133 ILE A C 1
ATOM 1072 O O . ILE A 1 133 ? 12.450 -4.411 -13.048 1.00 77.56 133 ILE A O 1
ATOM 1076 N N . VAL A 1 134 ? 10.573 -4.298 -14.284 1.00 70.00 134 VAL A N 1
ATOM 1077 C CA . VAL A 1 134 ? 11.217 -4.548 -15.584 1.00 70.00 134 VAL A CA 1
ATOM 1078 C C . VAL A 1 134 ? 12.081 -3.373 -16.055 1.00 70.00 134 VAL A C 1
ATOM 1080 O O . VAL A 1 134 ? 13.115 -3.600 -16.673 1.00 70.00 134 VAL A O 1
ATOM 1083 N N . ASN A 1 135 ? 11.706 -2.128 -15.742 1.00 63.09 135 ASN A N 1
ATOM 1084 C CA . ASN A 1 135 ? 12.473 -0.933 -16.116 1.00 63.09 135 ASN A CA 1
ATOM 1085 C C . ASN A 1 135 ? 12.933 -0.154 -14.871 1.00 63.09 135 ASN A C 1
ATOM 1087 O O . ASN A 1 135 ? 12.351 0.890 -14.551 1.00 63.09 135 ASN A O 1
ATOM 1091 N N . PRO A 1 136 ? 13.967 -0.625 -14.152 1.00 6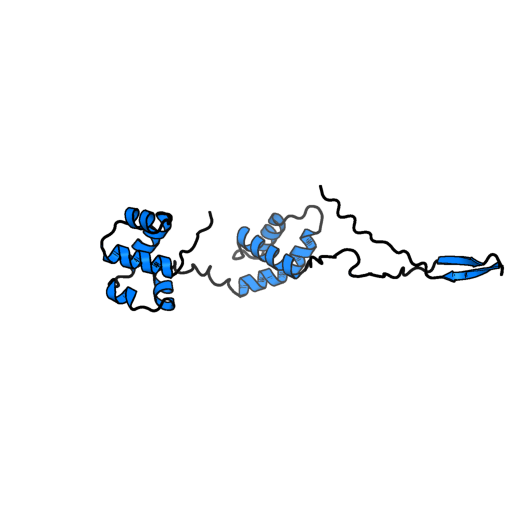4.31 136 PRO A N 1
ATOM 1092 C CA . PRO A 1 136 ? 14.524 0.117 -13.033 1.00 64.31 136 PRO A CA 1
ATOM 1093 C C . PRO A 1 136 ? 15.244 1.368 -13.551 1.00 64.31 136 PRO A C 1
ATOM 1095 O O . PRO A 1 136 ? 16.361 1.309 -14.057 1.00 64.31 136 PRO A O 1
ATOM 1098 N N . THR A 1 137 ? 14.615 2.534 -13.423 1.00 64.50 137 THR A N 1
ATOM 1099 C CA . THR A 1 137 ? 15.277 3.817 -13.682 1.00 64.50 137 THR A CA 1
ATOM 1100 C C . THR A 1 137 ? 15.962 4.297 -12.407 1.00 64.50 137 THR A C 1
ATOM 1102 O O . THR A 1 137 ? 15.286 4.633 -11.431 1.00 64.50 137 THR A O 1
ATOM 1105 N N . MET A 1 138 ? 17.292 4.364 -12.409 1.00 70.38 138 MET A N 1
ATOM 1106 C CA . MET A 1 138 ? 18.060 4.995 -11.337 1.00 70.38 138 MET A CA 1
ATOM 1107 C C . MET A 1 138 ? 18.355 6.446 -11.714 1.00 70.38 138 MET A C 1
ATOM 1109 O O . MET A 1 138 ? 19.000 6.716 -12.724 1.00 70.38 138 MET A O 1
ATOM 1113 N N . ARG A 1 139 ? 17.903 7.399 -10.895 1.00 69.00 139 ARG A N 1
ATOM 1114 C CA . ARG A 1 139 ? 18.317 8.796 -11.043 1.00 69.00 139 ARG A CA 1
ATOM 1115 C C . ARG A 1 139 ? 19.706 8.957 -10.431 1.00 69.00 139 ARG A C 1
ATOM 1117 O O . ARG A 1 139 ? 19.829 9.017 -9.211 1.00 69.00 139 ARG A O 1
ATOM 1124 N N . ILE A 1 140 ? 20.731 9.047 -11.272 1.00 74.44 140 ILE A N 1
ATOM 1125 C CA . ILE A 1 140 ? 22.089 9.377 -10.833 1.00 74.44 140 ILE A CA 1
ATOM 1126 C C . ILE A 1 140 ? 22.220 10.901 -10.818 1.00 74.44 140 ILE A C 1
ATOM 1128 O O . ILE A 1 140 ? 22.009 11.572 -11.826 1.00 74.44 140 ILE A O 1
ATOM 1132 N N . VAL A 1 141 ? 22.511 11.466 -9.648 1.00 79.56 141 VAL A N 1
ATOM 1133 C CA . VAL A 1 141 ? 22.746 12.905 -9.502 1.00 79.56 141 VAL A CA 1
ATOM 1134 C C . VAL A 1 141 ? 24.234 13.169 -9.703 1.00 79.56 141 VAL A C 1
ATOM 1136 O O . VAL A 1 141 ? 25.049 12.795 -8.862 1.00 79.56 141 VAL A O 1
ATOM 1139 N N . HIS A 1 142 ? 24.588 13.828 -10.806 1.00 74.94 142 HIS A N 1
ATOM 1140 C CA . HIS A 1 142 ? 25.966 14.227 -11.088 1.00 74.94 142 HIS A CA 1
ATOM 1141 C C . HIS A 1 142 ? 26.227 15.635 -10.558 1.00 74.94 142 HIS A C 1
ATOM 1143 O O . HIS A 1 142 ? 25.611 16.603 -11.003 1.00 74.94 142 HIS A O 1
ATOM 1149 N N . LYS A 1 143 ?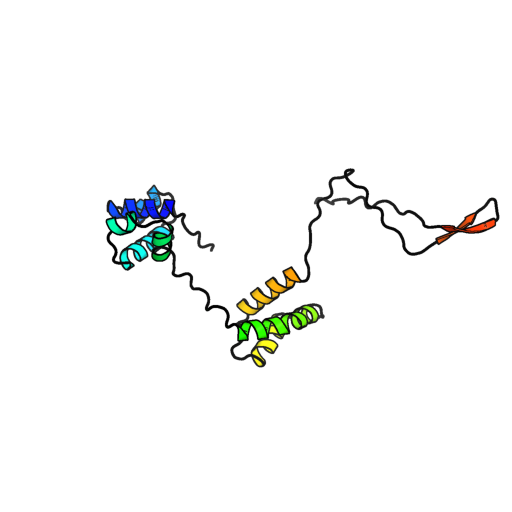 27.158 15.756 -9.607 1.00 81.94 143 LYS A N 1
ATOM 1150 C CA . LYS A 1 143 ? 27.738 17.055 -9.250 1.00 81.94 143 LYS A CA 1
ATOM 1151 C C . LYS A 1 143 ? 28.785 17.427 -10.313 1.00 81.94 143 LYS A C 1
ATOM 1153 O O . LYS A 1 143 ? 29.628 16.576 -10.612 1.00 81.94 143 LYS A O 1
ATOM 1158 N N . PRO A 1 144 ? 28.755 18.648 -10.881 1.00 78.19 144 PRO A N 1
ATOM 1159 C CA . PRO A 1 144 ? 29.759 19.092 -11.848 1.00 78.19 144 PRO A CA 1
ATOM 1160 C C . PRO A 1 144 ? 31.181 18.922 -11.299 1.00 78.19 144 PRO A C 1
ATOM 1162 O O . PRO A 1 144 ? 31.399 19.120 -10.108 1.00 78.19 144 PRO A O 1
ATOM 1165 N N . ALA A 1 145 ? 32.128 18.546 -12.162 1.00 79.25 145 ALA A N 1
ATOM 1166 C CA . ALA A 1 145 ? 33.552 18.359 -11.847 1.00 79.25 145 ALA A CA 1
ATOM 1167 C C . ALA A 1 145 ? 33.914 17.292 -10.782 1.00 79.25 145 ALA A C 1
ATOM 1169 O O . ALA A 1 145 ? 35.095 17.101 -10.510 1.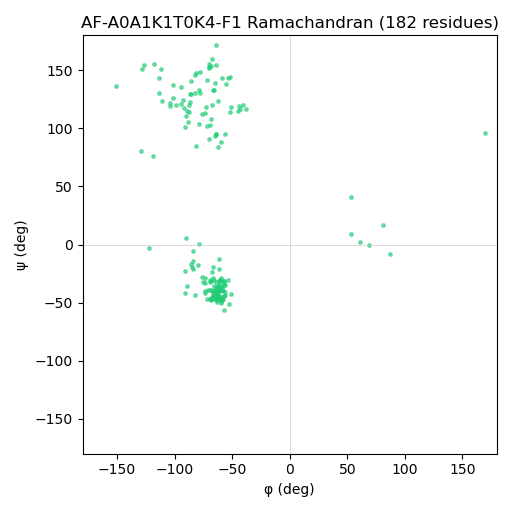00 79.25 145 ALA A O 1
ATOM 1170 N N . ASN A 1 146 ? 32.954 16.544 -10.223 1.00 77.50 146 ASN A N 1
ATOM 1171 C CA . ASN A 1 146 ? 33.246 15.481 -9.246 1.00 77.50 146 ASN A CA 1
ATOM 1172 C C . ASN A 1 146 ? 33.620 14.129 -9.874 1.00 77.50 146 ASN A C 1
ATOM 1174 O O . ASN A 1 146 ? 34.194 13.281 -9.196 1.00 77.50 146 ASN A O 1
ATOM 1178 N N . MET A 1 147 ? 33.248 13.885 -11.132 1.00 72.69 147 MET A N 1
ATOM 1179 C CA . MET A 1 147 ? 33.535 12.634 -11.834 1.00 72.69 147 MET A CA 1
ATOM 1180 C C . MET A 1 147 ? 33.664 12.899 -13.331 1.00 72.69 147 MET A C 1
ATOM 1182 O O . MET A 1 147 ? 32.844 13.615 -13.906 1.00 72.69 147 MET A O 1
ATOM 1186 N N . VAL A 1 148 ? 34.675 12.294 -13.953 1.00 77.88 148 VAL A N 1
ATOM 1187 C CA . VAL A 1 148 ? 34.848 12.274 -15.406 1.00 77.88 148 VAL A CA 1
ATOM 1188 C C . VAL A 1 148 ? 34.442 10.894 -15.906 1.00 77.88 148 VAL A C 1
ATOM 1190 O O . VAL A 1 148 ? 34.987 9.888 -15.459 1.00 77.88 148 VAL A O 1
ATOM 1193 N N . MET A 1 149 ? 33.467 10.854 -16.811 1.00 72.75 149 MET A N 1
ATOM 1194 C CA . MET A 1 149 ? 33.059 9.635 -17.505 1.00 72.75 149 MET A CA 1
ATOM 1195 C C . MET A 1 149 ? 33.658 9.651 -18.904 1.00 72.75 149 MET A C 1
ATOM 1197 O O . MET A 1 149 ? 33.490 10.620 -19.642 1.00 72.75 149 MET A O 1
ATOM 1201 N N . ILE A 1 150 ? 34.375 8.583 -19.230 1.00 74.06 150 ILE A N 1
ATOM 1202 C CA . ILE A 1 150 ? 35.036 8.382 -20.513 1.00 74.06 150 ILE A CA 1
ATOM 1203 C C . ILE A 1 150 ? 34.287 7.250 -21.206 1.00 74.06 150 ILE A C 1
ATOM 1205 O O . ILE A 1 150 ? 34.185 6.163 -20.639 1.00 74.06 150 ILE A O 1
ATOM 1209 N N . ASP A 1 151 ? 33.778 7.504 -22.409 1.00 73.25 151 ASP A N 1
ATOM 1210 C CA . ASP A 1 151 ? 33.202 6.468 -23.265 1.00 73.25 151 ASP A CA 1
ATOM 1211 C C . ASP A 1 151 ? 34.062 6.287 -24.520 1.00 73.25 151 ASP A C 1
ATOM 1213 O O . ASP A 1 151 ? 34.635 7.248 -25.042 1.00 73.25 151 ASP A O 1
ATOM 1217 N N . PHE A 1 152 ? 34.181 5.046 -24.985 1.00 67.62 152 PHE A N 1
ATOM 1218 C CA . PHE A 1 152 ? 34.999 4.694 -26.139 1.00 67.62 152 PHE A CA 1
ATOM 1219 C C . PHE A 1 152 ? 34.119 4.571 -27.377 1.00 67.62 152 PHE A C 1
ATOM 1221 O O . PHE A 1 152 ? 33.254 3.699 -27.463 1.00 67.62 152 PHE A O 1
ATOM 1228 N N . ALA A 1 153 ? 34.398 5.391 -28.390 1.00 68.12 153 ALA A N 1
ATOM 1229 C CA . ALA A 1 153 ? 33.844 5.164 -29.715 1.00 68.12 153 ALA A CA 1
ATOM 1230 C C . ALA A 1 153 ? 34.362 3.815 -30.248 1.00 68.12 153 ALA A C 1
ATOM 1232 O O . ALA A 1 153 ? 35.569 3.571 -30.296 1.00 68.12 153 ALA A O 1
ATOM 1233 N N . ARG A 1 154 ? 33.440 2.917 -30.615 1.00 60.44 154 ARG A N 1
ATOM 1234 C CA . ARG A 1 154 ? 33.777 1.573 -31.115 1.00 60.44 154 ARG A CA 1
ATOM 1235 C C . ARG A 1 154 ? 34.433 1.612 -32.495 1.00 60.44 154 ARG A C 1
ATOM 1237 O O . ARG A 1 154 ? 35.265 0.758 -32.799 1.00 60.44 154 ARG A O 1
ATOM 1244 N N . ASP A 1 155 ? 34.070 2.607 -33.298 1.00 70.06 155 ASP A N 1
ATOM 1245 C CA . ASP A 1 155 ? 34.559 2.759 -34.661 1.00 70.06 155 ASP A CA 1
ATOM 1246 C C . ASP A 1 155 ? 35.894 3.505 -34.686 1.00 70.06 155 ASP A C 1
ATOM 1248 O O . ASP A 1 155 ? 36.062 4.576 -34.099 1.00 70.06 155 ASP A O 1
ATOM 1252 N N . LYS A 1 156 ? 36.864 2.915 -35.387 1.00 66.94 156 LYS A N 1
ATOM 1253 C CA . LYS A 1 156 ? 38.185 3.505 -35.611 1.00 66.94 156 LYS A CA 1
ATOM 1254 C C . LYS A 1 156 ? 38.117 4.402 -36.838 1.00 66.94 156 LYS A C 1
ATOM 1256 O O . LYS A 1 156 ? 37.686 3.954 -37.897 1.00 66.94 156 LYS A O 1
ATOM 1261 N N . MET A 1 157 ? 38.589 5.637 -36.709 1.00 68.31 157 MET A N 1
ATOM 1262 C CA . MET A 1 157 ? 38.730 6.544 -37.843 1.00 68.31 157 MET A CA 1
ATOM 1263 C C . MET A 1 157 ? 40.199 6.577 -38.275 1.00 68.31 157 MET A C 1
ATOM 1265 O O . MET A 1 157 ? 41.108 6.599 -37.441 1.00 68.31 157 MET A O 1
ATOM 1269 N N . SER A 1 158 ? 40.446 6.545 -39.580 1.00 73.69 158 SER A N 1
ATOM 1270 C CA . SER A 1 158 ? 41.794 6.625 -40.145 1.00 73.69 158 SER A CA 1
ATOM 1271 C C . SER A 1 158 ? 42.137 8.067 -40.501 1.00 73.69 158 SER A C 1
ATOM 1273 O O . SER A 1 158 ? 41.329 8.746 -41.135 1.00 73.69 158 SER A O 1
ATOM 1275 N N . PHE A 1 159 ? 43.344 8.519 -40.166 1.00 75.88 159 PHE A N 1
ATOM 1276 C CA . PHE A 1 159 ? 43.882 9.783 -40.663 1.00 75.88 159 PHE A CA 1
ATOM 1277 C C . PHE A 1 159 ? 45.254 9.576 -41.305 1.00 75.88 159 PHE A C 1
ATOM 1279 O O . PHE A 1 159 ? 45.973 8.626 -40.996 1.00 75.88 159 PHE A O 1
ATOM 1286 N N . ILE A 1 160 ? 45.613 10.471 -42.224 1.00 74.81 160 ILE A N 1
ATOM 1287 C CA . ILE A 1 160 ? 46.900 10.438 -42.920 1.00 74.81 160 ILE A CA 1
ATOM 1288 C C . ILE A 1 160 ? 47.882 11.313 -42.147 1.00 74.81 160 ILE A C 1
ATOM 1290 O O . ILE A 1 160 ? 47.622 12.497 -41.911 1.00 74.81 160 ILE A O 1
ATOM 1294 N N . ASN A 1 161 ? 49.014 10.739 -41.747 1.00 74.56 161 ASN A N 1
ATOM 1295 C CA . ASN A 1 161 ? 50.088 11.510 -41.140 1.00 74.56 161 ASN A CA 1
ATOM 1296 C C . ASN A 1 161 ? 50.792 12.334 -42.226 1.00 74.56 161 ASN A C 1
ATOM 1298 O O . ASN A 1 161 ? 51.449 11.778 -43.099 1.00 74.56 161 ASN A O 1
ATOM 1302 N N . LYS A 1 162 ? 50.681 13.665 -42.164 1.00 73.50 162 LYS A N 1
ATOM 1303 C CA . LYS A 1 162 ? 51.239 14.570 -43.185 1.00 73.50 162 LYS A CA 1
ATOM 1304 C C . LYS A 1 162 ? 52.762 14.493 -43.335 1.00 73.50 162 LYS A C 1
ATOM 1306 O O . LYS A 1 162 ? 53.273 14.907 -44.363 1.00 73.50 162 LYS A O 1
ATOM 1311 N N . SER A 1 163 ? 53.483 14.007 -42.327 1.00 74.38 163 SER A N 1
ATOM 1312 C CA . SER A 1 163 ? 54.948 13.934 -42.355 1.00 74.38 163 SER A CA 1
ATOM 1313 C C . SER A 1 163 ? 55.477 12.610 -42.902 1.00 74.38 163 SER A C 1
ATOM 1315 O O . SER A 1 163 ? 56.620 12.553 -43.336 1.00 74.38 163 SER A O 1
ATOM 1317 N N . THR A 1 164 ? 54.674 11.544 -42.857 1.00 72.38 164 THR A N 1
ATOM 1318 C CA . THR A 1 164 ? 55.085 10.195 -43.286 1.00 72.38 164 THR A CA 1
ATOM 1319 C C . THR A 1 164 ? 54.199 9.608 -44.383 1.00 72.38 164 THR A C 1
ATOM 1321 O O . THR A 1 164 ? 54.456 8.492 -44.814 1.00 72.38 164 THR A O 1
ATOM 1324 N N . GLU A 1 165 ? 53.146 10.327 -44.789 1.00 70.69 165 GLU A N 1
ATOM 1325 C CA . GLU A 1 165 ? 52.114 9.957 -45.779 1.00 70.69 165 GLU A CA 1
ATOM 1326 C C . GLU A 1 165 ? 51.405 8.614 -45.530 1.00 70.69 165 GLU A C 1
ATOM 1328 O O . GLU A 1 165 ? 50.588 8.161 -46.329 1.00 70.69 165 GLU A O 1
ATOM 1333 N N . ASN A 1 166 ? 51.634 8.002 -44.371 1.00 68.06 166 ASN A N 1
ATOM 1334 C CA . ASN A 1 166 ? 51.046 6.725 -44.009 1.00 68.06 166 ASN A CA 1
ATOM 1335 C C . ASN A 1 166 ? 49.656 6.902 -43.388 1.00 68.06 166 ASN A C 1
ATOM 1337 O O . ASN A 1 166 ? 49.416 7.801 -42.571 1.00 68.06 166 ASN A O 1
ATOM 1341 N N . LEU A 1 167 ? 48.751 5.989 -43.747 1.00 71.62 167 LEU A N 1
ATOM 1342 C CA . LEU A 1 167 ? 47.438 5.847 -43.124 1.00 71.62 167 LEU A CA 1
ATOM 1343 C C . LEU A 1 167 ? 47.592 5.239 -41.729 1.00 71.62 167 LEU A C 1
ATOM 1345 O O . LEU A 1 167 ? 48.046 4.105 -41.578 1.00 71.62 167 LEU A O 1
ATOM 1349 N N . LEU A 1 168 ? 47.187 5.990 -40.708 1.00 73.19 168 LEU A N 1
ATOM 1350 C CA . LEU A 1 168 ? 47.183 5.541 -39.323 1.00 73.19 168 LEU A CA 1
ATOM 1351 C C . LEU A 1 168 ? 45.745 5.444 -38.818 1.00 73.19 168 LEU A C 1
ATOM 1353 O O . LEU A 1 168 ? 44.949 6.375 -38.950 1.00 73.19 168 LEU A O 1
ATOM 1357 N N . ASN A 1 169 ? 45.422 4.305 -38.211 1.00 65.25 169 ASN A N 1
ATOM 1358 C CA . ASN A 1 169 ? 44.143 4.090 -37.547 1.00 65.25 169 ASN A CA 1
ATOM 1359 C C . ASN A 1 169 ? 44.236 4.598 -36.112 1.00 65.25 169 ASN A C 1
ATOM 1361 O O . ASN A 1 169 ? 45.070 4.113 -35.346 1.00 65.25 169 ASN A O 1
ATOM 1365 N N . ALA A 1 170 ? 43.363 5.528 -35.730 1.00 63.47 170 ALA A N 1
ATOM 1366 C CA . ALA A 1 170 ? 43.320 6.053 -34.375 1.00 63.47 170 ALA A CA 1
ATOM 1367 C C . ALA A 1 170 ? 41.913 5.997 -33.783 1.00 63.47 170 ALA A C 1
ATOM 1369 O O . ALA A 1 170 ? 40.897 6.060 -34.476 1.00 63.47 170 ALA A O 1
ATOM 1370 N N . LEU A 1 171 ? 41.873 5.870 -32.460 1.00 57.47 171 LEU A N 1
ATOM 1371 C CA . LEU A 1 171 ? 40.665 6.059 -31.672 1.00 57.47 171 LEU A CA 1
ATOM 1372 C C . LEU A 1 171 ? 40.606 7.540 -31.302 1.00 57.47 171 LEU A C 1
ATOM 1374 O O . LEU A 1 171 ? 41.491 8.044 -30.608 1.00 57.47 171 LEU A O 1
ATOM 1378 N N . PHE A 1 172 ? 39.603 8.249 -31.814 1.00 57.25 172 PHE A N 1
ATOM 1379 C CA . PHE A 1 172 ? 39.366 9.638 -31.440 1.00 57.25 172 PHE A CA 1
ATOM 1380 C C . PHE A 1 172 ? 38.668 9.683 -30.079 1.00 57.25 172 PHE A C 1
ATOM 1382 O O . PHE A 1 172 ? 37.691 8.971 -29.849 1.00 57.25 172 PHE A O 1
ATOM 1389 N N . TRP A 1 173 ? 39.155 10.542 -29.188 1.00 54.25 173 TRP A N 1
ATOM 1390 C CA . TRP A 1 173 ? 38.500 10.841 -27.920 1.00 54.25 173 TRP A CA 1
ATOM 1391 C C . TRP A 1 173 ? 37.530 11.995 -28.161 1.00 54.25 173 TRP A C 1
ATOM 1393 O O . TRP A 1 173 ? 37.955 13.136 -28.334 1.00 54.25 173 TRP A O 1
ATOM 1403 N N . LEU A 1 174 ? 36.229 11.717 -28.202 1.00 48.66 174 LEU A N 1
ATOM 1404 C CA . LEU A 1 174 ? 35.219 12.768 -28.103 1.00 48.66 174 LEU A CA 1
ATOM 1405 C C . LEU A 1 174 ? 34.871 12.936 -26.629 1.00 48.66 174 LEU A C 1
ATOM 1407 O O . LEU A 1 174 ? 34.116 12.151 -26.065 1.00 48.66 174 LEU A O 1
ATOM 1411 N N . GLN A 1 175 ? 35.422 13.970 -26.000 1.00 45.66 175 GLN A N 1
ATOM 1412 C CA . GLN A 1 175 ? 34.963 14.404 -24.690 1.00 45.66 175 GLN A CA 1
ATOM 1413 C C . GLN A 1 175 ? 34.122 15.665 -24.855 1.00 45.66 175 GLN A C 1
ATOM 1415 O O . GLN A 1 175 ? 34.615 16.654 -25.380 1.00 45.66 175 GLN A O 1
ATOM 1420 N N . PHE A 1 176 ? 32.850 15.596 -24.454 1.00 43.84 176 PHE A N 1
ATOM 1421 C CA . PHE A 1 176 ? 32.200 16.489 -23.484 1.00 43.84 176 PHE A CA 1
ATOM 1422 C C . PHE A 1 176 ? 30.683 16.240 -23.501 1.00 43.84 176 PHE A C 1
ATOM 1424 O O . PHE A 1 176 ? 29.946 16.854 -24.265 1.00 43.84 176 PHE A O 1
ATOM 1431 N N . PHE A 1 177 ? 30.186 15.401 -22.586 1.00 44.84 177 PHE A N 1
ATOM 1432 C CA . PHE A 1 177 ? 28.836 15.607 -22.060 1.00 44.84 177 PHE A CA 1
ATOM 1433 C C . PHE A 1 177 ? 28.940 16.685 -20.977 1.00 44.84 177 PHE A C 1
ATOM 1435 O O . PHE A 1 177 ? 29.095 16.397 -19.791 1.00 44.84 177 PHE A O 1
ATOM 1442 N N . LEU A 1 178 ? 28.889 17.955 -21.382 1.00 41.12 178 LEU A N 1
ATOM 1443 C CA . LEU A 1 178 ? 28.412 18.983 -20.467 1.00 41.12 178 LEU A CA 1
ATOM 1444 C C . LEU A 1 178 ? 26.907 18.738 -20.365 1.00 41.12 178 LEU A C 1
ATOM 1446 O O . LEU A 1 178 ? 26.157 19.047 -21.288 1.00 41.12 178 LEU A O 1
ATOM 1450 N N . LEU A 1 179 ? 26.471 18.107 -19.273 1.00 40.03 179 LEU A N 1
ATOM 1451 C CA . LEU A 1 179 ? 25.064 18.089 -18.882 1.00 40.03 179 LEU A CA 1
ATOM 1452 C C . LEU A 1 179 ? 24.657 19.544 -18.6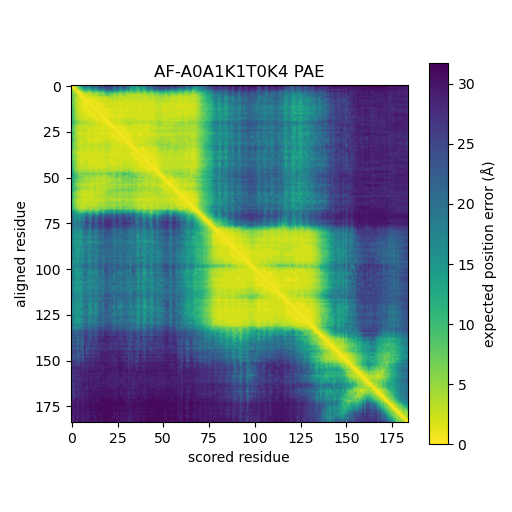15 1.00 40.03 179 LEU A C 1
ATOM 1454 O O . LEU A 1 179 ? 24.699 20.025 -17.484 1.00 40.03 179 LEU A O 1
ATOM 1458 N N . ALA A 1 180 ? 24.304 20.262 -19.680 1.00 38.81 180 ALA A N 1
ATOM 1459 C CA . ALA A 1 180 ? 23.527 21.476 -19.592 1.00 38.81 180 ALA A CA 1
ATOM 1460 C C . ALA A 1 180 ? 22.159 21.058 -19.053 1.00 38.81 180 ALA A C 1
ATOM 1462 O O . ALA A 1 180 ? 21.276 20.614 -19.782 1.00 38.81 180 ALA A O 1
ATOM 1463 N N . ILE A 1 181 ? 22.018 21.139 -17.733 1.00 41.16 181 ILE A N 1
ATOM 1464 C CA . ILE A 1 181 ? 20.722 21.180 -17.077 1.00 41.16 181 ILE A CA 1
ATOM 1465 C C . ILE A 1 181 ? 20.085 22.484 -17.559 1.00 41.16 181 ILE A C 1
ATOM 1467 O O . ILE A 1 181 ? 20.360 23.553 -17.020 1.00 41.16 181 ILE A O 1
ATOM 1471 N N . THR A 1 182 ? 19.270 22.410 -18.610 1.00 32.66 182 THR A N 1
ATOM 1472 C CA . THR A 1 182 ? 18.294 23.455 -18.907 1.00 32.66 182 THR A CA 1
ATOM 1473 C C . THR A 1 182 ? 17.301 23.463 -17.754 1.00 32.66 182 THR A C 1
ATOM 1475 O O . THR A 1 182 ? 16.386 22.644 -17.692 1.00 32.66 182 THR A O 1
ATOM 1478 N N . ALA A 1 183 ? 17.546 24.347 -16.793 1.00 40.41 183 ALA A N 1
ATOM 1479 C CA . ALA A 1 183 ? 16.517 24.854 -15.914 1.00 40.41 183 ALA A CA 1
ATOM 1480 C C . ALA A 1 183 ? 15.698 25.870 -16.716 1.00 40.41 183 ALA A C 1
ATOM 1482 O O . ALA A 1 183 ? 16.241 26.906 -17.093 1.00 40.41 183 ALA A O 1
ATOM 1483 N N . LEU A 1 184 ? 14.437 25.532 -16.987 1.00 37.78 184 LEU A N 1
ATOM 1484 C CA . LEU A 1 184 ? 13.280 26.428 -17.056 1.00 37.78 184 LEU A CA 1
ATOM 1485 C C . LEU A 1 184 ? 12.022 25.578 -16.849 1.00 37.78 184 LEU A C 1
ATOM 1487 O O . LEU A 1 184 ? 11.872 24.571 -17.576 1.00 37.78 184 LEU A O 1
#

Foldseek 3Di:
DDPDDDDLVLLLQLLVVVVVVDDLVVSCVVSVHDSVLSVLQVVLVVVVVDDSVVLNPDDSVVNCCSRPDPPVPVPVCPVVLVVLLVVCLVVLVVQVVDPPDDLVNVVVVSCVVPVVHDDSVVSVVVSVVVVCVVDPDDDDDDDPPPDDDFDWDPDWDWDQDPVPRDIDTDTDGDDDPPVPPPDD

Solvent-accessible surface area (backbone atoms only — not comparable to full-atom values): 11801 Å² total; per-residue (Å²): 132,85,83,78,77,75,53,72,68,56,50,51,52,50,52,56,40,47,72,72,68,51,50,56,68,56,49,17,60,75,70,72,44,67,48,66,62,47,46,53,38,54,49,35,50,61,72,64,74,60,52,71,70,60,60,67,71,45,53,70,79,56,44,45,65,59,49,43,72,73,71,77,66,66,70,74,70,51,66,66,61,47,50,61,48,60,72,45,44,64,58,52,62,58,49,58,72,44,88,92,52,48,74,64,59,57,43,53,56,51,36,70,81,28,80,89,45,74,54,70,69,58,46,54,50,53,53,54,55,51,53,51,71,77,57,74,81,78,87,80,85,80,62,85,93,75,70,87,86,86,74,79,66,86,70,71,50,73,48,68,40,89,90,73,71,43,81,41,81,41,75,69,84,80,83,77,88,74,81,76,76,80,83,128

Organism: NCBI:txid1004

Radius of gyration: 31.15 Å; Cα contacts (8 Å, |Δi|>4): 99; chains: 1; bounding box: 74×46×78 Å

Secondary structure (DSSP, 8-state):
----PPPHHHHHHHHHHHHTT--HHHHHHHTT--HHHHHHHHHHHHHT---HHHHHHS-HHHHHHHHS----------HHHHHHHHHHHHHHHHHTTSTT--HHHHHHHHHHH-TTSPPHHHHHHHHHHHHHHHS------PPTTS-------SSPEEEE-TTT--EEEE--------------